Protein AF-A0A2N6DJ39-F1 (afdb_monomer)

Sequence (191 aa):
MGSIASRLMQMNKYELSQVIEVDESQMIFEMTEKYDSYIPELSDIKEKVTADFIQVKSLEQAQAKAKEAAELPTMDDAAEMLNKTYTTTPKFKRTDPIKGLGMNQKLMEDIFKSEPETFIQDSYTVGGKVFLVQVKDLVAPDTAEITDQQKEQIKSNLYGVKSAQAMQSYVNELKQKARIEINQRYAQFYE

Secondary structure (DSSP, 8-state):
-HHHHHHHHHSPTTPBPPPEEETTEEE--B-----------HHHHHHHHHHHHHHHHHHHHHHHHHHHHHTSSSHHHHHHHHT----PPPP--TTSPBTTTB--HHHHHHHTTSPTTPEEEEEEEETTEEEEEE--------GGG--HHHHHHHHHHHHHHHHHHHHHHHHHHHHHHS-----GGGGGG--

Radius of gyration: 27.66 Å; Cα contacts (8 Å, |Δi|>4): 140; chains: 1; bounding box: 63×45×63 Å

pLDDT: mean 88.85, std 7.17, range [49.0, 96.0]

Mean predicted aligned error: 12.09 Å

Solvent-accessible surface area (backbone atoms only — not comparable to full-atom values): 11986 Å² total; per-residue (Å²): 116,75,73,57,57,58,56,59,72,70,56,51,69,70,36,69,52,69,84,39,79,54,92,95,40,81,44,71,52,69,32,83,74,75,80,78,94,72,84,78,56,62,84,82,44,41,68,59,54,49,52,53,47,51,53,54,53,52,42,54,53,45,47,53,52,41,47,61,34,22,74,44,88,41,64,66,59,26,27,59,76,66,73,49,85,86,82,84,71,79,92,78,54,99,87,53,66,43,82,97,60,47,80,50,71,66,60,53,53,51,56,74,72,52,57,64,66,37,52,48,72,51,63,45,77,47,96,86,40,69,44,74,56,62,35,72,73,75,85,76,80,65,73,86,74,61,45,71,69,56,50,52,52,51,50,55,52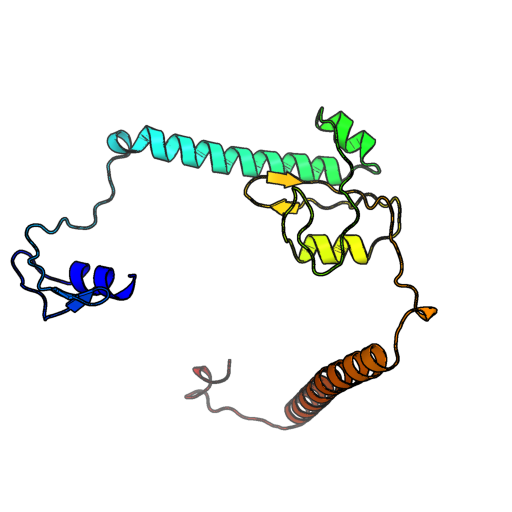,50,48,55,53,50,51,53,52,51,53,52,50,52,53,51,51,51,56,72,73,45,94,80,84,74,60,78,94,54,46,90,78,73,118

Nearest PDB structures (foldseek):
  6vj4-assembly1_A-2  TM=2.252E-01  e=3.692E+00  Bacillus anthracis

Foldseek 3Di:
DVVVVVQLLVDDAQDKDDFDDDPNDTDIDGRPDHDDDDDDDCVVCVVVVVVVVCLVVVLVVQQVLLLVLLPDQAPVSSCVSVVHDDDDWDDDDLPDQTVPQGDDNVVSVQLVVDDAQGFHSHWDDDPSHIDTDGHHDDDDDDPVPQDPVNVVVVVVVVVVVVVVVVVVVVVVVVVVPDPDDDDPVCVVVPD

Structure (mmCIF, N/CA/C/O backbone):
data_AF-A0A2N6DJ39-F1
#
_entry.id   AF-A0A2N6DJ39-F1
#
loop_
_atom_site.group_PDB
_atom_site.id
_atom_site.type_symbol
_atom_site.label_atom_id
_atom_site.label_alt_id
_atom_site.label_comp_id
_atom_site.label_asym_id
_atom_site.label_entity_id
_atom_site.label_seq_id
_atom_site.pdbx_PDB_ins_code
_atom_site.Cartn_x
_atom_site.Cartn_y
_atom_site.Cartn_z
_atom_site.occupancy
_atom_site.B_iso_or_equiv
_atom_site.auth_seq_id
_atom_site.auth_comp_id
_atom_site.auth_asym_id
_atom_site.auth_atom_id
_atom_site.pdbx_PDB_model_num
ATOM 1 N N . MET A 1 1 ? -23.691 -19.066 2.708 1.00 49.00 1 MET A N 1
ATOM 2 C CA . MET A 1 1 ? -24.151 -18.544 4.018 1.00 49.00 1 MET A CA 1
ATOM 3 C C . MET A 1 1 ? -24.788 -17.150 3.963 1.00 49.00 1 MET A C 1
ATOM 5 O O . MET A 1 1 ? -25.805 -16.971 4.619 1.00 49.00 1 MET A O 1
ATOM 9 N N . GLY A 1 2 ? -24.283 -16.178 3.185 1.00 60.94 2 GLY A N 1
ATOM 10 C CA . GLY A 1 2 ? -24.844 -14.809 3.171 1.00 60.94 2 GLY A CA 1
ATOM 11 C C . GLY A 1 2 ? -26.325 -14.680 2.761 1.00 60.94 2 GLY A C 1
ATOM 12 O O . GLY A 1 2 ? -27.027 -13.834 3.298 1.00 60.94 2 GLY A O 1
ATOM 13 N N . SER A 1 3 ? -26.835 -15.546 1.877 1.00 72.44 3 SER A N 1
ATOM 14 C CA . SER A 1 3 ? -28.225 -15.478 1.384 1.00 72.44 3 SER A CA 1
ATOM 15 C C . SER A 1 3 ? -29.286 -15.918 2.402 1.00 72.44 3 SER A C 1
ATOM 17 O O . SER A 1 3 ? -30.423 -15.453 2.338 1.00 72.44 3 SER A O 1
ATOM 19 N N . ILE A 1 4 ? -28.929 -16.801 3.338 1.00 82.19 4 ILE A N 1
ATOM 20 C CA . ILE A 1 4 ? -29.855 -17.340 4.345 1.00 82.19 4 ILE A CA 1
ATOM 21 C C . ILE A 1 4 ? -30.062 -16.310 5.456 1.00 82.19 4 ILE A C 1
ATOM 23 O O . ILE A 1 4 ? -31.199 -15.988 5.787 1.00 82.19 4 ILE A O 1
ATOM 27 N N . ALA A 1 5 ? -28.972 -15.724 5.965 1.00 82.88 5 ALA A N 1
ATOM 28 C CA . ALA A 1 5 ? -29.024 -14.713 7.020 1.00 82.88 5 ALA A CA 1
ATOM 29 C C . ALA A 1 5 ? -29.903 -13.512 6.633 1.00 82.88 5 ALA A C 1
ATOM 31 O O . ALA A 1 5 ? -30.742 -13.083 7.420 1.00 82.88 5 ALA A O 1
ATOM 32 N N . SER A 1 6 ? -29.778 -13.015 5.397 1.00 83.44 6 SER A N 1
ATOM 33 C CA . SER A 1 6 ? -30.602 -11.903 4.910 1.00 83.44 6 SER A CA 1
ATOM 34 C C . SER A 1 6 ? -32.092 -12.248 4.831 1.00 83.44 6 SER A C 1
ATOM 36 O O . SER A 1 6 ? -32.918 -11.397 5.146 1.00 83.44 6 SER A O 1
ATOM 38 N N . ARG A 1 7 ? -32.447 -13.482 4.441 1.00 83.38 7 ARG A N 1
ATOM 39 C CA . ARG A 1 7 ? -33.846 -13.945 4.415 1.00 83.38 7 ARG A CA 1
ATOM 40 C C . ARG A 1 7 ? -34.422 -14.054 5.822 1.00 83.38 7 ARG A C 1
ATOM 42 O O . ARG A 1 7 ? -35.526 -13.577 6.054 1.00 83.38 7 ARG A O 1
ATOM 49 N N . LEU A 1 8 ? -33.659 -14.618 6.760 1.00 86.94 8 LEU A N 1
ATOM 50 C CA . LEU A 1 8 ? -34.092 -14.736 8.151 1.00 86.94 8 LEU A CA 1
ATOM 51 C C . LEU A 1 8 ? -34.291 -13.354 8.792 1.00 86.94 8 LEU A C 1
ATOM 53 O O . LEU A 1 8 ? -35.322 -13.120 9.402 1.00 86.94 8 LEU A O 1
ATOM 57 N N . MET A 1 9 ? -33.386 -12.390 8.583 1.00 84.69 9 MET A N 1
ATOM 58 C CA . MET A 1 9 ? -33.521 -11.035 9.154 1.00 84.69 9 MET A CA 1
A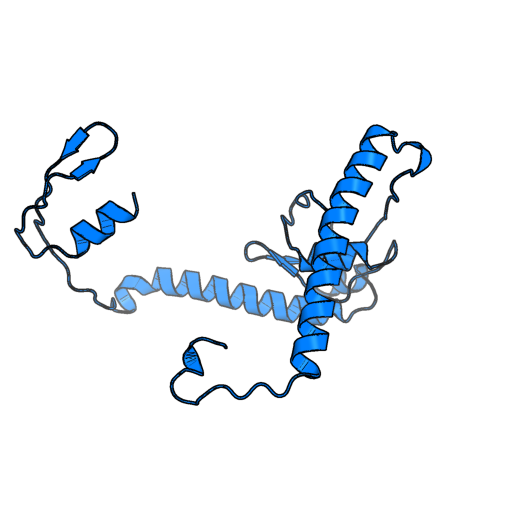TOM 59 C C . MET A 1 9 ? -34.753 -10.248 8.657 1.00 84.69 9 MET A C 1
ATOM 61 O O . MET A 1 9 ? -35.198 -9.305 9.320 1.00 84.69 9 MET A O 1
ATOM 65 N N . GLN A 1 10 ? -35.325 -10.621 7.510 1.00 87.00 10 GLN A N 1
ATOM 66 C CA . GLN A 1 10 ? -36.540 -9.996 6.974 1.00 87.00 10 GLN A CA 1
ATOM 67 C C . GLN A 1 10 ? -37.823 -10.511 7.636 1.00 87.00 10 GLN A C 1
ATOM 69 O O . GLN A 1 10 ? -38.825 -9.801 7.615 1.00 87.00 10 GLN A O 1
ATOM 74 N N . MET A 1 11 ? -37.785 -11.686 8.268 1.00 89.06 11 MET A N 1
ATOM 75 C CA . MET A 1 11 ? -38.946 -12.301 8.913 1.00 89.06 11 MET A CA 1
ATOM 76 C C . MET A 1 11 ? -39.447 -11.468 10.097 1.00 89.06 11 MET A C 1
ATOM 78 O O . MET A 1 11 ? -38.674 -10.786 10.779 1.00 89.06 11 MET A O 1
ATOM 82 N N . ASN A 1 12 ? -40.748 -11.519 10.348 1.00 87.81 12 ASN A N 1
ATOM 83 C CA . ASN A 1 12 ? -41.381 -10.943 11.529 1.00 87.81 12 ASN A CA 1
ATOM 84 C C . ASN A 1 12 ? -41.267 -11.890 12.727 1.00 87.81 12 ASN A C 1
ATOM 86 O O . ASN A 1 12 ? -40.971 -13.073 12.575 1.00 87.81 12 ASN A O 1
ATOM 90 N N . LYS A 1 13 ? -41.517 -11.378 13.936 1.00 89.00 13 LYS A N 1
ATOM 91 C CA . LYS A 1 13 ? -41.545 -12.214 15.143 1.00 89.00 13 LYS A CA 1
ATOM 92 C C . LYS A 1 13 ? -42.611 -13.312 15.002 1.00 89.00 13 LYS A C 1
ATOM 94 O O . LYS A 1 13 ? -43.739 -13.020 14.616 1.00 89.00 13 LYS A O 1
ATOM 99 N N . TYR A 1 14 ? -42.236 -14.543 15.334 1.00 89.44 14 TYR A N 1
ATOM 100 C CA . TYR A 1 14 ? -43.004 -15.789 15.208 1.00 89.44 14 TYR A CA 1
ATOM 101 C C . TYR A 1 14 ? -43.364 -16.204 13.775 1.00 89.44 14 TYR A C 1
ATOM 103 O O . TYR A 1 14 ? -44.189 -17.093 13.570 1.00 89.44 14 TYR A O 1
ATOM 111 N N . GLU A 1 15 ? -42.752 -15.586 12.765 1.00 91.50 15 GLU A N 1
ATOM 112 C CA . GLU A 1 15 ? -42.880 -16.048 11.387 1.00 91.50 15 GLU A CA 1
ATOM 113 C C . GLU A 1 15 ? -42.050 -17.325 11.184 1.00 91.50 15 GLU A C 1
ATOM 115 O O . GLU A 1 15 ? -40.942 -17.452 11.715 1.00 91.50 15 GLU A O 1
ATOM 120 N N . LEU A 1 16 ? -42.589 -18.269 10.407 1.00 90.56 16 LEU A N 1
ATOM 121 C CA . LEU A 1 16 ? -41.884 -19.471 9.962 1.00 90.56 16 LEU A CA 1
ATOM 122 C C . LEU A 1 16 ? -41.288 -19.234 8.577 1.00 90.56 16 LEU A C 1
ATOM 124 O O . LEU A 1 16 ? -41.954 -18.712 7.682 1.00 90.56 16 LEU A O 1
ATOM 128 N N . SER A 1 17 ? -40.039 -19.643 8.384 1.00 89.94 17 SER A N 1
ATOM 129 C CA . SER A 1 17 ? -39.398 -19.568 7.080 1.00 89.94 17 SER A CA 1
ATOM 130 C C . SER A 1 17 ? -40.016 -20.592 6.130 1.00 89.94 17 SER A C 1
ATOM 132 O O . SER A 1 17 ? -40.520 -21.640 6.537 1.00 89.94 17 SER A O 1
ATOM 134 N N . GLN A 1 18 ? -39.896 -20.348 4.827 1.00 88.12 18 GLN A N 1
ATOM 135 C CA . GLN A 1 18 ? -40.014 -21.437 3.855 1.00 88.12 18 GLN A CA 1
ATOM 136 C C . GLN A 1 18 ? -38.885 -22.455 4.084 1.00 88.12 18 GLN A C 1
ATOM 138 O O . GLN A 1 18 ? -37.911 -22.146 4.774 1.00 88.12 18 GLN A O 1
ATOM 143 N N . VAL A 1 19 ? -38.997 -23.655 3.511 1.00 89.31 19 VAL A N 1
ATOM 144 C CA . VAL A 1 19 ? -37.925 -24.659 3.586 1.00 89.31 19 VAL A CA 1
ATOM 145 C C . VAL A 1 19 ? -36.648 -24.075 2.979 1.00 89.31 19 VAL A C 1
ATOM 147 O O . VAL A 1 19 ? -36.639 -23.644 1.824 1.00 89.31 19 VAL A O 1
ATOM 150 N N . ILE A 1 20 ? -35.581 -24.030 3.774 1.00 87.69 20 ILE A N 1
ATOM 151 C CA . ILE A 1 20 ? -34.264 -23.541 3.370 1.00 87.69 20 ILE A CA 1
ATOM 152 C C . ILE A 1 20 ? -33.312 -24.733 3.328 1.00 87.69 20 ILE A C 1
ATOM 154 O O . ILE A 1 20 ? -33.182 -25.461 4.311 1.00 87.69 20 ILE A O 1
ATOM 158 N N . GLU A 1 21 ? -32.626 -24.913 2.203 1.00 85.31 21 GLU A N 1
ATOM 159 C CA . GLU A 1 21 ? -31.509 -25.852 2.111 1.00 85.31 21 GLU A CA 1
ATOM 160 C C . GLU A 1 21 ? -30.264 -25.239 2.755 1.00 85.31 21 GLU A C 1
ATOM 162 O O . GLU A 1 21 ? -29.784 -24.172 2.355 1.00 85.31 21 GLU A O 1
ATOM 167 N N . VAL A 1 22 ? -29.770 -25.914 3.788 1.00 84.56 22 VAL A N 1
ATOM 168 C CA . VAL A 1 22 ? -28.515 -25.613 4.470 1.00 84.56 22 VAL A CA 1
ATOM 169 C C . VAL A 1 22 ? -27.617 -26.827 4.283 1.00 84.56 22 VAL A C 1
ATOM 171 O O . VAL A 1 22 ? -27.897 -27.902 4.811 1.00 84.56 22 VAL A O 1
ATOM 174 N N . ASP A 1 23 ? -26.562 -26.651 3.492 1.00 84.31 23 ASP A N 1
ATOM 175 C CA . ASP A 1 23 ? -25.681 -27.728 3.035 1.00 84.31 23 ASP A CA 1
ATOM 176 C C . ASP A 1 23 ? -26.478 -28.851 2.333 1.00 84.31 23 ASP A C 1
ATOM 178 O O . ASP A 1 23 ? -27.042 -28.604 1.270 1.00 84.31 23 ASP A O 1
ATOM 182 N N . GLU A 1 24 ? -26.567 -30.055 2.908 1.00 84.62 24 GLU A N 1
ATOM 183 C CA . GLU A 1 24 ? -27.340 -31.192 2.362 1.00 84.62 24 GLU A CA 1
ATOM 184 C C . GLU A 1 24 ? -28.678 -31.428 3.095 1.00 84.62 24 GLU A C 1
ATOM 186 O O . GLU A 1 24 ? -29.327 -32.456 2.911 1.00 84.62 24 GLU A O 1
ATOM 191 N N . SER A 1 25 ? -29.094 -30.509 3.973 1.00 83.62 25 SER A N 1
ATOM 192 C CA . SER A 1 25 ? -30.274 -30.671 4.832 1.00 83.62 25 SER A CA 1
ATOM 193 C C . SER A 1 25 ? -31.331 -29.598 4.588 1.00 83.62 25 SER A C 1
ATOM 195 O O . SER A 1 25 ? -31.030 -28.421 4.402 1.00 83.62 25 SER A O 1
ATOM 197 N N . GLN A 1 26 ? -32.598 -30.003 4.641 1.00 90.25 26 GLN A N 1
ATOM 198 C CA . GLN A 1 26 ? -33.746 -29.105 4.549 1.00 90.25 26 GLN A CA 1
ATOM 199 C C . GLN A 1 26 ? -34.194 -28.695 5.953 1.00 90.25 26 GLN A C 1
ATOM 201 O O . GLN A 1 26 ? -34.551 -29.543 6.771 1.00 90.25 26 GLN A O 1
ATOM 206 N N . MET A 1 27 ? -34.167 -27.394 6.236 1.00 90.12 27 MET A N 1
ATOM 207 C CA . MET A 1 27 ? -34.498 -26.827 7.544 1.00 90.12 27 MET A CA 1
ATOM 208 C C . MET A 1 27 ? -35.622 -25.793 7.438 1.00 90.12 27 MET A C 1
ATOM 210 O O . MET A 1 27 ? -35.765 -25.102 6.429 1.00 90.12 27 MET A O 1
ATOM 214 N N . ILE A 1 28 ? -36.408 -25.671 8.507 1.00 89.62 28 ILE A N 1
ATOM 215 C CA . ILE A 1 28 ? -37.392 -24.601 8.707 1.00 89.62 28 ILE A CA 1
ATOM 216 C C . ILE A 1 28 ? -36.970 -23.838 9.958 1.00 89.62 28 ILE A C 1
ATOM 218 O O . ILE A 1 28 ? -36.647 -24.449 10.977 1.00 89.62 28 ILE A O 1
ATOM 222 N N . PHE A 1 29 ? -36.971 -22.512 9.874 1.00 90.38 29 PHE A N 1
ATOM 223 C CA . PHE A 1 29 ? -36.605 -21.625 10.971 1.00 90.38 29 PHE A CA 1
ATOM 224 C C . PHE A 1 29 ? -37.838 -20.884 11.483 1.00 90.38 29 PHE A C 1
ATOM 226 O O . PHE A 1 29 ? -38.681 -20.462 10.696 1.00 90.38 29 PHE A O 1
ATOM 233 N N . GLU A 1 30 ? -37.917 -20.684 12.794 1.00 91.38 30 GLU A N 1
ATOM 234 C CA . GLU A 1 30 ? -38.897 -19.806 13.434 1.00 91.38 30 GLU A CA 1
ATOM 235 C C . GLU A 1 30 ? -38.177 -18.585 14.013 1.00 91.38 30 GLU A C 1
ATOM 237 O O . GLU A 1 30 ? -37.164 -18.724 14.703 1.00 91.38 30 GLU A O 1
ATOM 242 N N . MET A 1 31 ? -38.693 -17.385 13.748 1.00 90.62 31 MET A N 1
ATOM 243 C CA . MET A 1 31 ? -38.155 -16.150 14.322 1.00 90.62 31 MET A CA 1
ATOM 244 C C . MET A 1 31 ? -38.682 -15.948 15.748 1.00 90.62 31 MET A C 1
ATOM 246 O O . MET A 1 31 ? -39.688 -15.278 15.960 1.00 90.62 31 MET A O 1
ATOM 250 N N . THR A 1 32 ? -38.011 -16.512 16.747 1.00 90.25 32 THR A N 1
ATOM 251 C CA . THR A 1 32 ? -38.457 -16.423 18.150 1.00 90.25 32 THR A CA 1
ATOM 252 C C . THR A 1 32 ? -38.463 -14.986 18.681 1.00 90.25 32 THR A C 1
ATOM 254 O O . THR A 1 32 ? -39.415 -14.559 19.341 1.00 90.25 32 THR A O 1
ATOM 257 N N . GLU A 1 33 ? -37.429 -14.211 18.354 1.00 86.88 33 GLU A N 1
ATOM 258 C CA . GLU A 1 33 ? -37.281 -12.812 18.743 1.00 86.88 33 GLU A CA 1
ATOM 259 C C . GLU A 1 33 ? -36.630 -11.982 17.642 1.00 86.88 33 GLU A C 1
ATOM 261 O O . GLU A 1 33 ? -35.703 -12.424 16.968 1.00 86.88 33 GLU A O 1
ATOM 266 N N . LYS A 1 34 ? -37.100 -10.740 17.502 1.00 85.44 34 LYS A N 1
ATOM 267 C CA . LYS A 1 34 ? -36.527 -9.740 16.608 1.00 85.44 34 LYS A CA 1
ATOM 268 C C . LYS A 1 34 ? -36.253 -8.480 17.413 1.00 85.44 34 LYS A C 1
ATOM 270 O O . LYS A 1 34 ? -37.171 -7.917 18.004 1.00 85.44 34 LYS A O 1
ATOM 275 N N . TYR A 1 35 ? -34.992 -8.073 17.430 1.00 82.75 35 TYR A N 1
ATOM 276 C CA . TYR A 1 35 ? -34.557 -6.817 18.022 1.00 82.75 35 TYR A CA 1
ATOM 277 C C . TYR A 1 35 ? -34.496 -5.770 16.916 1.00 82.75 35 TYR A C 1
ATOM 279 O O . TYR A 1 35 ? -33.909 -6.023 15.860 1.00 82.75 35 TYR A O 1
ATOM 287 N N . ASP A 1 36 ? -35.107 -4.609 17.143 1.00 82.06 36 ASP A N 1
ATOM 288 C CA . ASP A 1 36 ? -34.947 -3.482 16.232 1.00 82.06 36 ASP A CA 1
ATOM 289 C C . ASP A 1 36 ? -33.483 -3.041 16.211 1.00 82.06 36 ASP A C 1
ATOM 291 O O . ASP A 1 36 ? -32.778 -3.098 17.223 1.00 82.06 36 ASP A O 1
ATOM 295 N N . SER A 1 37 ? -33.011 -2.598 15.044 1.00 81.88 37 SER A N 1
ATOM 296 C CA . SER A 1 37 ? -31.676 -2.018 14.943 1.00 81.88 37 SER A CA 1
ATOM 297 C C . SER A 1 37 ? -31.633 -0.764 15.808 1.00 81.88 37 SER A C 1
ATOM 299 O O . SER A 1 37 ? -32.276 0.234 15.490 1.00 81.88 37 SER A O 1
ATOM 301 N N . TYR A 1 38 ? -30.856 -0.806 16.883 1.00 85.50 38 TYR A N 1
ATOM 302 C CA . TYR A 1 38 ? -30.649 0.330 17.768 1.00 85.50 38 TYR A CA 1
ATOM 303 C C . TYR A 1 38 ? -29.172 0.708 17.789 1.00 85.50 38 TYR A C 1
ATOM 305 O O . TYR A 1 38 ? -28.291 -0.114 17.533 1.00 85.50 38 TYR A O 1
ATOM 313 N N . ILE A 1 39 ? -28.907 1.979 18.067 1.00 84.69 39 ILE A N 1
ATOM 314 C CA . ILE A 1 39 ? -27.554 2.457 18.332 1.00 84.69 39 ILE A CA 1
ATOM 315 C C . ILE A 1 39 ? -27.330 2.261 19.835 1.00 84.69 39 ILE A C 1
ATOM 317 O O . ILE A 1 39 ? -28.059 2.879 20.613 1.00 84.69 39 ILE A O 1
ATOM 321 N N . PRO A 1 40 ? -26.385 1.403 20.260 1.00 86.31 40 PRO A N 1
ATOM 322 C CA . PRO A 1 40 ? -26.095 1.219 21.676 1.00 86.31 40 PRO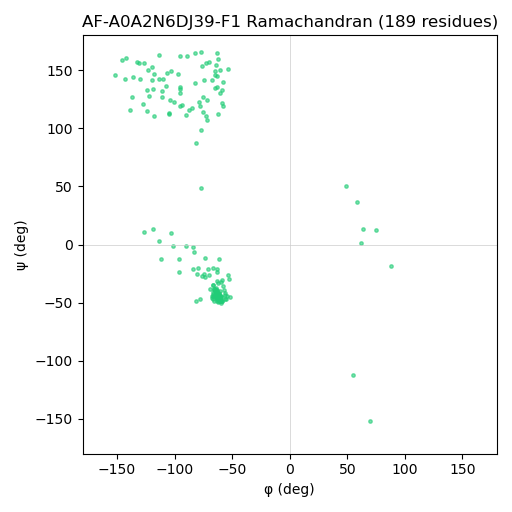 A CA 1
ATOM 323 C C . PRO A 1 40 ? -25.622 2.522 22.313 1.00 86.31 40 PRO A C 1
ATOM 325 O O . PRO A 1 40 ? -24.981 3.347 21.652 1.00 86.31 40 PRO A O 1
ATOM 328 N N . GLU A 1 41 ? -25.890 2.700 23.604 1.00 90.81 41 GLU A N 1
ATOM 329 C CA . GLU A 1 41 ? -25.328 3.830 24.331 1.00 90.81 41 GLU A CA 1
ATOM 330 C C . GLU A 1 41 ? -23.803 3.704 24.404 1.00 90.81 41 GLU A C 1
ATOM 332 O O . GLU A 1 41 ? -23.245 2.608 24.506 1.00 90.81 41 GLU A O 1
ATOM 337 N N . LEU A 1 42 ? -23.098 4.840 24.366 1.00 88.88 42 LEU A N 1
ATOM 338 C CA . LEU A 1 42 ? -21.635 4.833 24.387 1.00 88.88 42 LEU A CA 1
ATOM 339 C C . LEU A 1 42 ? -21.086 4.155 25.648 1.00 88.88 42 LEU A C 1
ATOM 341 O O . LEU A 1 42 ? -20.014 3.571 25.573 1.00 88.88 42 LEU A O 1
ATOM 345 N N . SER A 1 43 ? -21.791 4.209 26.783 1.00 91.19 43 SER A N 1
ATOM 346 C CA . SER A 1 43 ? -21.417 3.498 28.014 1.00 91.19 43 SER A CA 1
ATOM 347 C C . SER A 1 43 ? -21.280 1.993 27.805 1.00 91.19 43 SER A C 1
ATOM 349 O O . SER A 1 43 ? -20.334 1.401 28.322 1.00 91.19 43 SER A O 1
ATOM 351 N N . ASP A 1 44 ? -22.168 1.404 27.006 1.00 89.56 44 ASP A N 1
ATOM 352 C CA . ASP A 1 44 ? -22.296 -0.045 26.842 1.00 89.56 44 ASP A CA 1
ATOM 353 C C . ASP A 1 44 ? -21.252 -0.602 25.869 1.00 89.56 44 ASP A C 1
ATOM 355 O O . ASP A 1 44 ? -20.864 -1.766 25.950 1.00 89.56 44 ASP A O 1
ATOM 359 N N . ILE A 1 45 ? -20.765 0.241 24.953 1.00 92.31 45 ILE A N 1
ATOM 360 C CA . ILE A 1 45 ? -19.770 -0.122 23.930 1.00 92.31 45 ILE A CA 1
ATOM 361 C C . ILE A 1 45 ? -18.468 0.677 24.040 1.00 92.31 45 ILE A C 1
ATOM 363 O O . ILE A 1 45 ? -17.647 0.656 23.118 1.00 92.31 45 ILE A O 1
ATOM 367 N N . LYS A 1 46 ? -18.255 1.380 25.159 1.00 93.38 46 LYS A N 1
ATOM 368 C CA . LYS A 1 46 ? -17.150 2.333 25.334 1.00 93.38 46 LYS A CA 1
ATOM 369 C C . LYS A 1 46 ? -15.795 1.705 25.050 1.00 93.38 46 LYS A C 1
ATOM 371 O O . LYS A 1 46 ? -14.966 2.316 24.381 1.00 93.38 46 LYS A O 1
ATOM 376 N N . GLU A 1 47 ? -15.570 0.495 25.552 1.00 93.56 47 GLU A N 1
ATOM 377 C CA . GLU A 1 47 ? -14.299 -0.218 25.400 1.00 93.56 47 GLU A CA 1
ATOM 378 C C . GLU A 1 47 ? -14.002 -0.534 23.934 1.00 93.56 47 GLU A C 1
ATOM 380 O O . GLU A 1 47 ? -12.903 -0.252 23.457 1.00 93.56 47 GLU A O 1
ATOM 385 N N . LYS A 1 48 ? -15.005 -1.023 23.195 1.00 92.25 48 LYS A N 1
ATOM 386 C CA . LYS A 1 48 ? -14.886 -1.317 21.764 1.00 92.25 48 LYS A CA 1
ATOM 387 C C . LYS A 1 48 ? -14.610 -0.049 20.960 1.00 92.25 48 LYS A C 1
ATOM 389 O O . LYS A 1 48 ? -13.652 -0.006 20.198 1.00 92.25 48 LYS A O 1
ATOM 394 N N . VAL A 1 49 ? -15.393 1.007 21.194 1.00 93.81 49 VAL A N 1
ATOM 395 C CA . VAL A 1 49 ? -15.208 2.301 20.517 1.00 93.81 49 VAL A CA 1
ATOM 396 C C . VAL A 1 49 ? -13.834 2.891 20.828 1.00 93.81 49 VAL A C 1
ATOM 398 O O . VAL A 1 49 ? -13.182 3.435 19.943 1.00 93.81 49 VAL A O 1
ATOM 401 N N . THR A 1 50 ? -13.365 2.769 22.070 1.00 94.44 50 THR A N 1
ATOM 402 C CA . THR A 1 50 ? -12.041 3.258 22.469 1.00 94.44 50 THR A CA 1
ATOM 403 C C . THR A 1 50 ? -10.931 2.470 21.779 1.00 94.44 50 THR A C 1
ATOM 405 O O . THR A 1 50 ?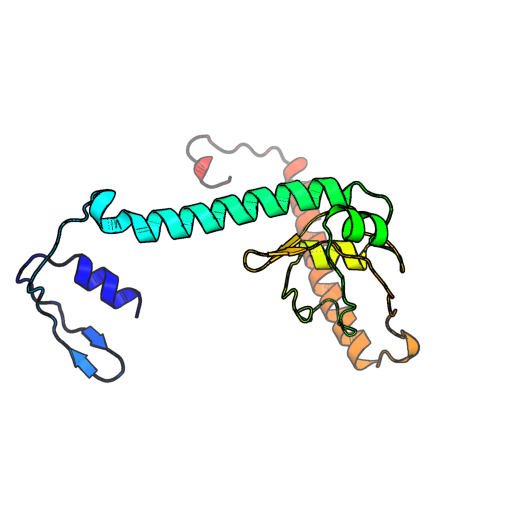 -9.981 3.077 21.291 1.00 94.44 50 THR A O 1
ATOM 408 N N . ALA A 1 51 ? -11.047 1.142 21.694 1.00 94.25 51 ALA A N 1
ATOM 409 C CA . ALA A 1 51 ? -10.087 0.305 20.981 1.00 94.25 51 ALA A CA 1
ATOM 410 C C . ALA A 1 51 ? -10.022 0.664 19.486 1.00 94.25 51 ALA A C 1
ATOM 412 O O . ALA A 1 51 ? -8.932 0.906 18.961 1.00 94.25 51 ALA A O 1
ATOM 413 N N . ASP A 1 52 ? -11.180 0.795 18.834 1.00 93.06 52 ASP A N 1
ATOM 414 C CA . ASP A 1 52 ? -11.280 1.191 17.426 1.00 93.06 52 ASP A CA 1
ATOM 415 C C . ASP A 1 52 ? -10.703 2.601 17.209 1.00 93.06 52 ASP A C 1
ATOM 417 O O . ASP A 1 52 ? -9.923 2.837 16.284 1.00 93.06 52 ASP A O 1
ATOM 421 N N . PHE A 1 53 ? -11.018 3.541 18.106 1.00 94.69 53 PHE A N 1
ATOM 422 C CA . PHE A 1 53 ? -10.496 4.906 18.057 1.00 94.69 53 PHE A CA 1
ATOM 423 C C . PHE A 1 53 ? -8.973 4.941 18.201 1.00 94.69 53 PHE A C 1
ATOM 425 O O . PHE A 1 53 ? -8.301 5.625 17.428 1.00 94.69 53 PHE A O 1
ATOM 432 N N . ILE A 1 54 ? -8.413 4.188 19.154 1.00 94.81 54 ILE A N 1
ATOM 433 C CA . ILE A 1 54 ? -6.962 4.068 19.331 1.00 94.81 54 ILE A CA 1
ATOM 434 C C . ILE A 1 54 ? -6.328 3.503 18.062 1.00 94.81 54 ILE A C 1
ATOM 436 O O . ILE A 1 54 ? -5.315 4.038 17.618 1.00 94.81 54 ILE A O 1
ATOM 440 N N . GLN A 1 55 ? -6.911 2.472 17.448 1.00 92.44 55 GLN A N 1
ATOM 441 C CA . GLN A 1 55 ? -6.386 1.893 16.213 1.00 92.44 55 GLN A CA 1
ATOM 442 C C . GLN A 1 55 ? -6.366 2.914 15.067 1.00 92.44 55 GLN A C 1
ATOM 444 O O . GLN A 1 55 ? -5.331 3.083 14.418 1.00 92.44 55 GLN A O 1
ATOM 449 N N . VAL A 1 56 ? -7.472 3.631 14.850 1.00 93.31 56 VAL A N 1
ATOM 450 C CA . VAL A 1 56 ? -7.579 4.656 13.800 1.00 93.31 56 VAL A CA 1
ATOM 451 C C . VAL A 1 56 ? -6.588 5.792 14.045 1.00 93.31 56 VAL A C 1
ATOM 453 O O . VAL A 1 56 ? -5.809 6.130 13.155 1.00 93.31 56 VAL A O 1
ATOM 456 N N . LYS A 1 57 ? -6.544 6.343 15.264 1.00 95.38 57 LYS A N 1
ATOM 457 C CA . LYS A 1 57 ? -5.626 7.440 15.600 1.00 95.38 57 LYS A CA 1
ATOM 458 C C . LYS A 1 57 ? -4.163 7.030 15.566 1.00 95.38 57 LYS A C 1
ATOM 460 O O . LYS A 1 57 ? -3.330 7.820 15.132 1.00 95.38 57 LYS A O 1
ATOM 465 N N . SER A 1 58 ? -3.847 5.799 15.955 1.00 93.69 58 SER A N 1
ATOM 466 C CA . SER A 1 58 ? -2.483 5.274 15.854 1.00 93.69 58 SER A CA 1
ATOM 467 C C . SER A 1 58 ? -2.039 5.168 14.397 1.00 93.69 58 SER A C 1
ATOM 469 O O . SER A 1 58 ? -0.900 5.509 14.083 1.00 93.69 58 SER A O 1
ATOM 471 N N . LEU A 1 59 ? -2.933 4.743 13.497 1.00 94.75 59 LEU A N 1
ATOM 472 C CA . LEU A 1 59 ? -2.637 4.670 12.068 1.00 94.75 59 LEU A CA 1
ATOM 473 C C . LEU A 1 59 ? -2.457 6.062 11.451 1.00 94.75 59 LEU A C 1
ATOM 475 O O . LEU A 1 59 ? -1.475 6.275 10.746 1.00 94.75 59 LEU A O 1
ATOM 479 N N . GLU A 1 60 ? -3.346 7.012 11.751 1.00 95.06 60 GLU A N 1
ATOM 480 C CA . GLU A 1 60 ? -3.220 8.405 11.291 1.00 95.06 60 GLU A CA 1
ATOM 481 C C . GLU A 1 60 ? -1.880 9.021 11.729 1.00 95.06 60 GLU A C 1
ATOM 483 O O . GLU A 1 60 ? -1.161 9.609 10.921 1.00 95.06 60 GLU A O 1
ATOM 488 N N . GLN A 1 61 ? -1.503 8.844 13.001 1.00 95.44 61 GLN A N 1
ATOM 489 C CA . GLN A 1 61 ? -0.225 9.335 13.521 1.00 95.44 61 GLN A CA 1
ATOM 490 C C . GLN A 1 61 ? 0.975 8.645 12.864 1.00 95.44 61 GLN A C 1
ATOM 492 O O . GLN A 1 61 ? 1.976 9.300 12.574 1.00 95.44 61 GLN A O 1
ATOM 497 N N . ALA A 1 62 ? 0.889 7.335 12.621 1.00 95.06 62 ALA A N 1
ATOM 498 C CA . ALA A 1 62 ? 1.936 6.599 11.924 1.00 95.06 62 ALA A CA 1
ATOM 499 C C . ALA A 1 62 ? 2.102 7.085 10.476 1.00 95.06 62 ALA A C 1
ATOM 501 O O . ALA A 1 62 ? 3.230 7.230 10.019 1.00 95.06 62 ALA A O 1
ATOM 502 N N . GLN A 1 63 ? 1.003 7.378 9.775 1.00 95.31 63 GLN A N 1
ATOM 503 C CA . GLN A 1 63 ? 1.031 7.917 8.413 1.00 95.31 63 GLN A CA 1
ATOM 504 C C . GLN A 1 63 ? 1.647 9.314 8.368 1.00 95.31 63 GLN A C 1
ATOM 506 O O . GLN A 1 63 ? 2.494 9.569 7.516 1.00 95.31 63 GLN A O 1
ATOM 511 N N . ALA A 1 64 ? 1.275 10.196 9.299 1.00 95.56 64 ALA A N 1
ATOM 512 C CA . ALA A 1 64 ? 1.848 11.537 9.384 1.00 95.56 64 ALA A CA 1
ATOM 513 C C . ALA A 1 64 ? 3.369 11.486 9.600 1.00 95.56 64 ALA A C 1
ATOM 515 O O . ALA A 1 64 ? 4.120 12.056 8.814 1.00 95.56 64 ALA A O 1
ATOM 516 N N . LYS A 1 65 ? 3.829 10.709 10.589 1.00 95.81 65 LYS A N 1
ATOM 517 C CA . LYS A 1 65 ? 5.265 10.541 10.863 1.00 95.81 65 LYS A CA 1
ATOM 518 C C . LYS A 1 65 ? 6.019 9.873 9.718 1.00 95.81 65 LYS A C 1
ATOM 520 O O . LYS A 1 65 ? 7.147 10.247 9.430 1.00 95.81 65 LYS A O 1
ATOM 525 N N . ALA A 1 66 ? 5.417 8.875 9.071 1.00 95.00 66 ALA A N 1
ATOM 526 C CA . ALA A 1 66 ? 6.033 8.230 7.918 1.00 95.00 66 ALA A CA 1
ATOM 527 C C . ALA A 1 66 ? 6.168 9.204 6.746 1.00 95.00 66 ALA A C 1
ATOM 529 O O . ALA A 1 66 ? 7.185 9.181 6.071 1.00 95.00 66 ALA A O 1
ATOM 530 N N . LYS A 1 67 ? 5.179 10.076 6.526 1.00 95.38 67 LYS A N 1
ATOM 531 C CA . LYS A 1 67 ? 5.251 11.109 5.492 1.00 95.38 67 LYS A CA 1
ATOM 532 C C . LYS A 1 67 ? 6.377 12.105 5.770 1.00 95.38 67 LYS A C 1
ATOM 534 O O . LYS A 1 67 ? 7.156 12.373 4.869 1.00 95.38 67 LYS A O 1
ATOM 539 N N . GLU A 1 68 ? 6.494 12.586 7.006 1.00 95.62 68 GLU A N 1
ATOM 540 C CA . GLU A 1 68 ? 7.604 13.459 7.422 1.00 95.62 68 GLU A CA 1
ATOM 541 C C . GLU A 1 68 ? 8.965 12.775 7.220 1.00 95.62 68 GLU A C 1
ATOM 543 O O . GLU A 1 68 ? 9.882 13.358 6.653 1.00 95.62 68 GLU A O 1
ATOM 548 N N . ALA A 1 69 ? 9.086 11.505 7.612 1.00 95.62 69 ALA A N 1
ATOM 549 C CA . ALA A 1 69 ? 10.319 10.744 7.432 1.00 95.62 69 ALA A CA 1
ATOM 550 C C . ALA A 1 69 ? 10.612 10.393 5.959 1.00 95.62 69 ALA A C 1
ATOM 552 O O . ALA A 1 69 ? 11.771 10.237 5.592 1.00 95.62 69 ALA A O 1
ATOM 553 N N . ALA A 1 70 ? 9.594 10.289 5.101 1.00 94.62 70 ALA A N 1
ATOM 554 C CA . ALA A 1 70 ? 9.763 10.047 3.668 1.00 94.62 70 ALA A CA 1
ATOM 555 C C . ALA A 1 70 ? 10.346 11.257 2.920 1.00 94.62 70 ALA A C 1
ATOM 557 O O . ALA A 1 70 ? 10.911 11.084 1.844 1.00 94.62 70 ALA A O 1
ATOM 558 N N . GLU A 1 71 ? 10.231 12.469 3.474 1.00 94.62 71 GLU A N 1
ATOM 559 C CA . GLU A 1 71 ? 10.829 13.685 2.900 1.00 94.62 71 GLU A CA 1
ATOM 560 C C . GLU A 1 71 ? 12.357 13.738 3.086 1.00 94.62 71 GLU A C 1
ATOM 562 O O . GLU A 1 71 ? 13.035 14.559 2.466 1.00 94.62 71 GLU A O 1
ATOM 567 N N . LEU A 1 72 ? 12.915 12.853 3.917 1.00 94.62 72 LEU A N 1
ATOM 568 C CA . LEU A 1 72 ? 14.353 12.744 4.133 1.00 94.62 72 LEU A CA 1
ATOM 569 C C . LEU A 1 72 ? 15.063 12.106 2.924 1.00 94.62 72 LEU A C 1
ATOM 571 O O . LEU A 1 72 ? 14.453 11.382 2.132 1.00 94.62 72 LEU A O 1
ATOM 575 N N . PRO A 1 73 ? 16.369 12.374 2.746 1.00 91.56 73 PRO A N 1
ATOM 576 C CA . PRO A 1 73 ? 17.093 11.896 1.574 1.00 91.56 73 PRO A CA 1
ATOM 577 C C . PRO A 1 73 ? 17.440 10.404 1.648 1.00 91.56 73 PRO A C 1
ATOM 579 O O . PRO A 1 73 ? 17.577 9.770 0.602 1.00 91.56 73 PRO A O 1
ATOM 582 N N . THR A 1 74 ? 17.588 9.834 2.848 1.00 94.00 74 THR A N 1
ATOM 583 C CA . THR A 1 74 ? 18.019 8.441 3.022 1.00 94.00 74 THR A CA 1
ATOM 584 C C . THR A 1 74 ? 17.132 7.661 3.990 1.00 94.00 74 THR A C 1
ATOM 586 O O . THR A 1 74 ? 16.493 8.220 4.883 1.00 94.00 74 THR A O 1
ATOM 589 N N . MET A 1 75 ? 17.128 6.333 3.833 1.00 94.19 75 MET A N 1
ATOM 590 C CA . MET A 1 75 ? 16.458 5.421 4.765 1.00 94.19 75 MET A CA 1
ATOM 591 C C . MET A 1 75 ? 17.064 5.491 6.172 1.00 94.19 75 MET A C 1
ATOM 593 O O . MET A 1 75 ? 16.335 5.323 7.147 1.00 94.19 75 MET A O 1
ATOM 597 N N . ASP A 1 76 ? 18.372 5.732 6.289 1.00 95.06 76 ASP A N 1
ATOM 598 C CA . ASP A 1 76 ? 19.049 5.828 7.584 1.00 95.06 76 ASP A CA 1
ATOM 599 C C . ASP A 1 76 ? 18.571 7.059 8.367 1.00 95.06 76 ASP A C 1
ATOM 601 O O . ASP A 1 76 ? 18.204 6.925 9.535 1.00 95.06 76 ASP A O 1
ATOM 605 N N . ASP A 1 77 ? 18.448 8.216 7.707 1.00 94.69 77 ASP A N 1
ATOM 606 C CA . ASP A 1 77 ? 17.902 9.433 8.328 1.00 94.69 77 ASP A CA 1
ATOM 607 C C . ASP A 1 77 ? 16.451 9.214 8.789 1.00 94.69 77 ASP A C 1
ATOM 609 O O . ASP A 1 77 ? 16.059 9.600 9.894 1.00 94.69 77 ASP A O 1
ATOM 613 N N . ALA A 1 78 ? 15.641 8.553 7.953 1.00 95.19 78 ALA A N 1
ATOM 614 C CA . ALA A 1 78 ? 14.261 8.204 8.281 1.00 95.19 78 ALA A CA 1
ATOM 615 C C . ALA A 1 78 ? 14.174 7.237 9.471 1.00 95.19 78 ALA A C 1
ATOM 617 O O . ALA A 1 78 ? 13.312 7.385 10.343 1.00 95.19 78 ALA A O 1
ATOM 618 N N . ALA A 1 79 ? 15.073 6.256 9.537 1.00 95.19 79 ALA A N 1
ATOM 619 C CA . ALA A 1 79 ? 15.156 5.301 10.632 1.00 95.19 79 ALA A CA 1
ATOM 620 C C . ALA A 1 79 ? 15.568 5.976 11.951 1.00 95.19 79 ALA A C 1
ATOM 622 O O . ALA A 1 79 ? 14.969 5.687 12.993 1.00 95.19 79 ALA A O 1
ATOM 623 N N . GLU A 1 80 ? 16.521 6.911 11.902 1.00 96.00 80 GLU A N 1
ATOM 624 C CA . GLU A 1 80 ? 16.959 7.704 13.053 1.00 96.00 80 GLU A CA 1
ATOM 625 C C . GLU A 1 80 ? 15.840 8.623 13.561 1.00 96.00 80 GLU A C 1
ATOM 627 O O . GLU A 1 80 ? 15.499 8.569 14.746 1.00 96.00 80 GLU A O 1
ATOM 632 N N . MET A 1 81 ? 15.183 9.377 12.669 1.00 94.81 81 MET A N 1
ATOM 633 C CA . MET A 1 81 ? 14.045 10.242 13.016 1.00 94.81 81 MET A CA 1
ATOM 634 C C . MET A 1 81 ? 12.920 9.457 13.705 1.00 94.81 81 MET A C 1
ATOM 636 O O . MET A 1 81 ? 12.321 9.921 14.679 1.00 94.81 81 MET A O 1
ATOM 640 N N . LEU A 1 82 ? 12.618 8.256 13.207 1.00 94.50 82 LEU A N 1
ATOM 641 C CA . LEU A 1 82 ? 11.555 7.412 13.752 1.00 94.50 82 LEU A CA 1
ATOM 642 C C . LEU A 1 82 ? 12.002 6.576 14.962 1.00 94.50 82 LEU A C 1
ATOM 644 O O . LEU A 1 82 ? 11.155 5.927 15.586 1.00 94.50 82 LEU A O 1
ATOM 648 N N . ASN A 1 83 ? 13.296 6.584 15.303 1.00 94.69 83 ASN A N 1
ATOM 649 C CA . ASN A 1 83 ? 13.921 5.704 16.289 1.00 94.69 83 ASN A CA 1
ATOM 650 C C . ASN A 1 83 ? 13.533 4.227 16.056 1.00 94.69 83 ASN A C 1
ATOM 652 O O . ASN A 1 83 ? 13.015 3.529 16.940 1.00 94.69 83 ASN A O 1
ATOM 656 N N . LYS A 1 84 ? 13.697 3.773 14.809 1.00 93.69 84 LYS A N 1
ATOM 657 C CA . LYS A 1 84 ? 13.374 2.417 14.347 1.00 93.69 84 LYS A CA 1
ATOM 658 C C . LYS A 1 84 ? 14.566 1.781 13.653 1.00 93.69 84 LYS A C 1
ATOM 660 O O . LYS A 1 84 ? 15.424 2.453 13.107 1.00 93.69 84 LYS A O 1
ATOM 665 N N . THR A 1 85 ? 14.574 0.455 13.636 1.00 93.69 85 THR A N 1
ATOM 666 C CA . THR A 1 85 ? 15.475 -0.334 12.796 1.00 93.69 85 THR A CA 1
ATOM 667 C C . THR A 1 85 ? 14.710 -0.878 11.595 1.00 93.69 85 THR A C 1
ATOM 669 O O . THR A 1 85 ? 13.509 -1.154 11.682 1.00 93.69 85 THR A O 1
ATOM 672 N N . TYR A 1 86 ? 15.402 -1.044 10.470 1.00 92.94 86 TYR A N 1
ATOM 673 C CA . TYR A 1 86 ? 14.840 -1.623 9.253 1.00 92.94 86 TYR A CA 1
ATOM 674 C C . TYR A 1 86 ? 15.497 -2.965 8.923 1.00 92.94 86 TYR A C 1
ATOM 676 O O . TYR A 1 86 ? 16.545 -3.335 9.452 1.00 92.94 86 TYR A O 1
ATOM 684 N N . THR A 1 87 ? 14.840 -3.734 8.057 1.00 93.00 87 THR A N 1
ATOM 685 C CA . THR A 1 87 ? 15.315 -5.050 7.614 1.00 93.00 87 THR A CA 1
ATOM 686 C C . THR A 1 87 ? 15.219 -5.155 6.100 1.00 93.00 87 THR A C 1
ATOM 688 O O . THR A 1 87 ? 14.450 -4.440 5.462 1.00 93.00 87 THR A O 1
ATOM 691 N N . THR A 1 88 ? 16.011 -6.050 5.511 1.00 92.69 88 THR A N 1
ATOM 692 C CA . THR A 1 88 ? 15.968 -6.332 4.073 1.00 92.69 88 THR A CA 1
ATOM 693 C C . THR A 1 88 ? 15.079 -7.544 3.804 1.00 92.69 88 THR A C 1
ATOM 695 O O . THR A 1 88 ? 15.204 -8.579 4.460 1.00 92.69 88 THR A O 1
ATOM 698 N N . THR A 1 89 ? 14.195 -7.433 2.816 1.00 91.94 89 THR A N 1
ATOM 699 C CA . THR A 1 89 ? 13.348 -8.542 2.367 1.00 91.94 89 THR A CA 1
ATOM 700 C C . THR A 1 89 ? 14.142 -9.539 1.505 1.00 91.94 89 THR A C 1
ATOM 702 O O . THR A 1 89 ? 15.134 -9.169 0.874 1.00 91.94 89 THR A O 1
ATOM 705 N N . PRO A 1 90 ? 13.745 -10.825 1.448 1.00 90.75 90 PRO A N 1
ATOM 706 C CA . PRO A 1 90 ? 14.263 -11.750 0.438 1.00 90.75 90 PRO A CA 1
ATOM 707 C C . PRO A 1 90 ? 13.891 -11.291 -0.978 1.00 90.75 90 PRO A C 1
ATOM 709 O O . PRO A 1 90 ? 12.909 -10.573 -1.144 1.00 90.75 90 PRO A O 1
ATOM 712 N N . LYS A 1 91 ? 14.613 -11.760 -2.003 1.00 90.44 91 LYS A N 1
ATOM 713 C CA . LYS A 1 91 ? 14.273 -11.478 -3.410 1.00 90.44 91 LYS A CA 1
ATOM 714 C C . LYS A 1 91 ? 12.855 -11.972 -3.743 1.00 90.44 91 LYS A C 1
ATOM 716 O O . LYS A 1 91 ? 12.463 -13.057 -3.315 1.00 90.44 91 LYS A O 1
ATOM 721 N N . PHE A 1 92 ? 12.114 -11.189 -4.525 1.00 90.75 92 PHE A N 1
ATOM 722 C CA . PHE A 1 92 ? 10.735 -11.475 -4.940 1.00 90.75 92 PHE A CA 1
ATOM 723 C C . PHE A 1 92 ? 10.492 -11.040 -6.393 1.00 90.75 92 PHE A C 1
ATOM 725 O O . PHE A 1 92 ? 11.243 -10.231 -6.942 1.00 90.75 92 PHE A O 1
ATOM 732 N N . LYS A 1 93 ? 9.445 -11.582 -7.030 1.00 88.25 93 LYS A N 1
ATOM 733 C CA . LYS A 1 93 ? 9.014 -11.190 -8.384 1.00 88.25 93 LYS A CA 1
ATOM 734 C C . LYS A 1 93 ? 7.897 -10.149 -8.328 1.00 88.25 93 LYS A C 1
ATOM 736 O O . LYS A 1 93 ? 7.186 -10.049 -7.335 1.00 88.25 93 LYS A O 1
ATOM 741 N N . ARG A 1 94 ? 7.666 -9.447 -9.447 1.00 86.69 94 ARG A N 1
ATOM 742 C CA . ARG A 1 94 ? 6.569 -8.467 -9.621 1.00 86.69 94 ARG A CA 1
ATOM 743 C C . ARG A 1 94 ? 5.170 -9.015 -9.292 1.00 86.69 94 ARG A C 1
ATOM 745 O O . ARG A 1 94 ? 4.271 -8.245 -8.981 1.00 86.69 94 ARG A O 1
ATOM 752 N N . THR A 1 95 ? 4.979 -10.324 -9.413 1.00 85.31 95 THR A N 1
ATOM 753 C CA . THR A 1 95 ? 3.693 -11.009 -9.216 1.00 85.31 95 THR A CA 1
ATOM 754 C C . THR A 1 95 ? 3.518 -11.587 -7.820 1.00 85.31 95 THR A C 1
ATOM 756 O O . THR A 1 95 ? 2.413 -12.000 -7.474 1.00 85.31 95 THR A O 1
ATOM 759 N N . ASP A 1 96 ? 4.590 -11.646 -7.034 1.00 87.25 96 ASP A N 1
ATOM 760 C CA . ASP A 1 96 ? 4.605 -12.378 -5.776 1.00 87.25 96 ASP A CA 1
ATOM 761 C C . ASP A 1 96 ? 4.341 -11.415 -4.607 1.00 87.25 96 ASP A C 1
ATOM 763 O O . ASP A 1 96 ? 4.763 -10.255 -4.651 1.00 87.25 96 ASP A O 1
ATOM 767 N N . PRO A 1 97 ? 3.663 -11.861 -3.535 1.00 87.31 97 PRO A N 1
ATOM 768 C CA . PRO A 1 97 ? 3.542 -11.068 -2.319 1.00 87.31 97 PRO A CA 1
ATOM 769 C C . PRO A 1 97 ? 4.919 -10.837 -1.684 1.00 87.31 97 PRO A C 1
ATOM 771 O O . PRO A 1 97 ? 5.709 -11.770 -1.519 1.00 87.31 97 PRO A O 1
ATOM 774 N N . ILE A 1 98 ? 5.191 -9.604 -1.252 1.00 89.25 98 ILE A N 1
ATOM 775 C CA . ILE A 1 98 ? 6.437 -9.282 -0.555 1.00 89.25 98 ILE A CA 1
ATOM 776 C C . ILE A 1 98 ? 6.349 -9.812 0.880 1.00 89.25 98 ILE A C 1
ATOM 778 O O . ILE A 1 98 ? 5.419 -9.498 1.630 1.00 89.25 98 ILE A O 1
ATOM 782 N N . LYS A 1 99 ? 7.339 -10.603 1.307 1.00 87.50 99 LYS A N 1
ATOM 783 C CA . LYS A 1 99 ? 7.374 -11.169 2.664 1.00 87.50 99 LYS A CA 1
ATOM 784 C C . LYS A 1 99 ? 7.336 -10.055 3.719 1.00 87.50 99 LYS A C 1
ATOM 786 O O . LYS A 1 99 ? 8.239 -9.230 3.785 1.00 87.50 99 LYS A O 1
ATOM 791 N N . GLY A 1 100 ? 6.299 -10.062 4.560 1.00 83.94 100 GLY A N 1
ATOM 792 C CA . GLY A 1 100 ? 6.083 -9.077 5.630 1.00 83.94 100 GLY A CA 1
ATOM 793 C C . GLY A 1 100 ? 5.312 -7.818 5.214 1.00 83.94 100 GLY A C 1
ATOM 794 O O . GLY A 1 100 ? 4.742 -7.165 6.083 1.00 83.94 100 GLY A O 1
ATOM 795 N N . LEU A 1 101 ? 5.234 -7.525 3.912 1.00 86.00 101 LEU A N 1
ATOM 796 C CA . LEU A 1 101 ? 4.553 -6.350 3.351 1.00 86.00 101 LEU A CA 1
ATOM 797 C C . LEU A 1 101 ? 3.296 -6.712 2.545 1.00 86.00 101 LEU A C 1
ATOM 799 O O . LEU A 1 101 ? 2.501 -5.832 2.252 1.00 86.00 101 LEU A O 1
ATOM 803 N N . GLY A 1 102 ? 3.080 -7.985 2.207 1.00 85.94 102 GLY A N 1
ATOM 804 C CA . GLY A 1 102 ? 1.908 -8.434 1.454 1.00 85.94 102 GLY A CA 1
ATOM 805 C C . GLY A 1 102 ? 1.913 -7.965 -0.004 1.00 85.94 102 GLY A C 1
ATOM 806 O O . GLY A 1 102 ? 2.972 -7.781 -0.604 1.00 85.94 102 GLY A O 1
ATOM 807 N N . MET A 1 103 ? 0.720 -7.809 -0.589 1.00 85.06 103 MET A N 1
ATOM 808 C CA . MET A 1 103 ? 0.550 -7.241 -1.931 1.00 85.06 103 MET A CA 1
ATOM 809 C C . MET A 1 103 ? 0.036 -5.807 -1.840 1.00 85.06 103 MET A C 1
ATOM 811 O O . MET A 1 103 ? -1.028 -5.555 -1.277 1.00 85.06 103 MET A O 1
ATOM 815 N N . ASN A 1 104 ? 0.766 -4.879 -2.453 1.00 88.12 104 ASN A N 1
ATOM 816 C CA . ASN A 1 104 ? 0.334 -3.504 -2.661 1.00 88.12 104 ASN A CA 1
ATOM 817 C C . ASN A 1 104 ? 0.752 -3.082 -4.075 1.00 88.12 104 ASN A C 1
ATOM 819 O O . ASN A 1 104 ? 1.940 -3.059 -4.386 1.00 88.12 104 ASN A O 1
ATOM 823 N N . GLN A 1 105 ? -0.225 -2.797 -4.941 1.00 88.75 105 GLN A N 1
ATOM 824 C CA . GLN A 1 105 ? 0.034 -2.504 -6.355 1.00 88.75 105 GLN A CA 1
ATOM 825 C C . GLN A 1 105 ? 0.893 -1.252 -6.534 1.00 88.75 105 GLN A C 1
ATOM 827 O O . GLN A 1 105 ? 1.875 -1.300 -7.268 1.00 88.75 105 GLN A O 1
ATOM 832 N N . LYS A 1 106 ? 0.578 -0.172 -5.809 1.00 91.38 106 LYS A N 1
ATOM 833 C CA . LYS A 1 106 ? 1.331 1.084 -5.867 1.00 91.38 106 LYS A CA 1
ATOM 834 C C . LYS A 1 106 ? 2.787 0.878 -5.436 1.00 91.38 106 LYS A C 1
ATOM 836 O O . LYS A 1 106 ? 3.696 1.237 -6.169 1.00 91.38 106 LYS A O 1
ATOM 841 N N . LEU A 1 107 ? 3.001 0.206 -4.303 1.00 91.81 107 LEU A N 1
ATOM 842 C CA . LEU A 1 107 ? 4.336 -0.146 -3.812 1.00 91.81 107 LEU A CA 1
ATOM 843 C C . LEU A 1 107 ? 5.136 -0.939 -4.849 1.00 91.81 107 LEU A C 1
ATOM 845 O O . LEU A 1 107 ? 6.297 -0.638 -5.105 1.00 91.81 107 LEU A O 1
ATOM 849 N N . MET A 1 108 ? 4.515 -1.958 -5.446 1.00 91.38 108 MET A N 1
ATOM 850 C CA . MET A 1 108 ? 5.166 -2.777 -6.467 1.00 91.38 108 MET A CA 1
ATOM 851 C C . MET A 1 108 ? 5.522 -1.947 -7.698 1.00 91.38 108 MET A C 1
ATOM 853 O O . MET A 1 108 ? 6.619 -2.079 -8.226 1.00 91.38 108 MET A O 1
ATOM 857 N N . GLU A 1 109 ? 4.628 -1.079 -8.160 1.00 91.56 109 GLU A N 1
ATOM 858 C CA . GLU A 1 109 ? 4.930 -0.190 -9.276 1.00 91.56 109 GLU A CA 1
ATOM 859 C C . GLU A 1 109 ? 6.104 0.740 -8.983 1.00 91.56 109 GLU A C 1
ATOM 861 O O . GLU A 1 109 ? 6.989 0.856 -9.827 1.00 91.56 109 GLU A O 1
ATOM 866 N N . ASP A 1 110 ? 6.124 1.367 -7.810 1.00 92.94 110 ASP A N 1
ATOM 867 C CA . ASP A 1 110 ? 7.149 2.342 -7.447 1.00 92.94 110 ASP A CA 1
ATOM 868 C C . ASP A 1 110 ? 8.523 1.670 -7.308 1.00 92.94 110 ASP A C 1
ATOM 870 O O . ASP A 1 110 ? 9.471 2.100 -7.961 1.00 92.94 110 ASP A O 1
ATOM 874 N N . ILE A 1 111 ? 8.614 0.532 -6.601 1.00 92.38 111 ILE A N 1
ATOM 875 C CA . ILE A 1 111 ? 9.857 -0.262 -6.477 1.00 92.38 111 ILE A CA 1
ATOM 876 C C . ILE A 1 111 ? 10.468 -0.563 -7.846 1.00 92.38 111 ILE A C 1
ATOM 878 O O . ILE A 1 111 ? 11.674 -0.459 -8.043 1.00 92.38 111 ILE A O 1
ATOM 882 N N . PHE A 1 112 ? 9.630 -0.978 -8.793 1.00 90.00 112 PHE A N 1
ATOM 883 C CA . PHE A 1 112 ? 10.072 -1.452 -10.096 1.00 90.00 112 PHE A CA 1
ATOM 884 C C . PHE A 1 112 ? 10.191 -0.348 -11.163 1.00 90.00 112 PHE A C 1
ATOM 886 O O . PHE A 1 112 ? 10.554 -0.661 -12.305 1.00 90.00 112 PHE A O 1
ATOM 893 N N . LYS A 1 113 ? 9.855 0.900 -10.815 1.00 91.50 113 LYS A N 1
ATOM 894 C CA . LYS A 1 113 ? 10.150 2.122 -11.582 1.00 91.50 113 LYS A CA 1
ATOM 895 C C . LYS A 1 113 ? 11.428 2.812 -11.082 1.00 91.50 113 LYS A C 1
ATOM 897 O O . LYS A 1 113 ? 12.028 3.555 -11.850 1.00 91.50 113 LYS A O 1
ATOM 902 N N . SER A 1 114 ? 11.820 2.581 -9.830 1.00 92.81 114 SER A N 1
ATOM 903 C CA . SER A 1 114 ? 13.034 3.127 -9.216 1.00 92.81 114 SER A CA 1
ATOM 904 C C . SER A 1 114 ? 14.315 2.403 -9.648 1.00 92.81 114 SER A C 1
ATOM 906 O O . SER A 1 114 ? 14.276 1.299 -10.190 1.00 92.81 114 SER A O 1
ATOM 908 N N . GLU A 1 115 ? 15.462 3.026 -9.375 1.00 92.75 115 GLU A N 1
ATOM 909 C CA . GLU A 1 115 ? 16.789 2.429 -9.552 1.00 92.75 115 GLU A CA 1
ATOM 910 C C . GLU A 1 115 ? 17.240 1.681 -8.280 1.00 92.75 115 GLU A C 1
ATOM 912 O O . GLU A 1 115 ? 16.694 1.916 -7.194 1.00 92.75 115 GLU A O 1
ATOM 917 N N . PRO A 1 116 ? 18.237 0.779 -8.368 1.00 92.88 116 PRO A N 1
ATOM 918 C CA . PRO A 1 116 ? 18.864 0.195 -7.185 1.00 92.88 116 PRO A CA 1
ATOM 919 C C . PRO A 1 116 ? 19.363 1.266 -6.207 1.00 92.88 116 PRO A C 1
ATOM 921 O O . PRO A 1 116 ? 19.689 2.382 -6.596 1.00 92.88 116 PRO A O 1
ATOM 924 N N . GLU A 1 117 ? 19.391 0.916 -4.927 1.00 92.44 117 GLU A N 1
ATOM 925 C CA . GLU A 1 117 ? 19.753 1.774 -3.788 1.00 92.44 117 GLU A CA 1
ATOM 926 C C . GLU A 1 117 ? 18.852 3.003 -3.553 1.00 92.44 117 GLU A C 1
ATOM 928 O O . GLU A 1 117 ? 19.046 3.722 -2.572 1.00 92.44 117 GLU A O 1
ATOM 933 N N . THR A 1 118 ? 17.804 3.200 -4.361 1.00 94.81 118 THR A N 1
ATOM 934 C CA . THR A 1 118 ? 16.888 4.344 -4.240 1.00 94.81 118 THR A CA 1
ATOM 935 C C . THR A 1 118 ? 15.989 4.227 -3.010 1.00 94.81 118 THR A C 1
ATOM 937 O O . THR A 1 118 ? 15.234 3.259 -2.861 1.00 94.81 118 THR A O 1
ATOM 940 N N . PHE A 1 119 ? 16.015 5.247 -2.150 1.00 95.69 119 PHE A N 1
ATOM 941 C CA . PHE A 1 119 ? 15.007 5.451 -1.110 1.00 95.69 119 PHE A CA 1
ATOM 942 C C . PHE A 1 119 ? 13.748 6.064 -1.728 1.00 95.69 119 PHE A C 1
ATOM 944 O O . PHE A 1 119 ? 13.815 7.107 -2.377 1.00 95.69 119 PHE A O 1
ATOM 951 N N . ILE A 1 120 ? 12.600 5.402 -1.567 1.00 94.88 120 ILE A N 1
ATOM 952 C CA . ILE A 1 120 ? 11.347 5.892 -2.140 1.00 94.88 120 ILE A CA 1
ATOM 953 C C . ILE A 1 120 ? 10.730 6.893 -1.168 1.00 94.88 120 ILE A C 1
ATOM 955 O O . ILE A 1 120 ? 10.356 6.529 -0.054 1.00 94.88 120 ILE A O 1
ATOM 959 N N . GLN A 1 121 ? 10.589 8.140 -1.618 1.00 93.19 121 GLN A N 1
ATOM 960 C CA . GLN A 1 121 ? 10.010 9.249 -0.851 1.00 93.19 121 GLN A CA 1
ATOM 961 C C . GLN A 1 121 ? 8.473 9.180 -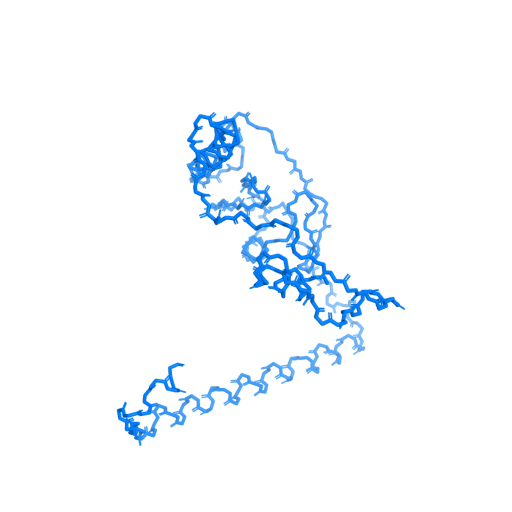0.794 1.00 93.19 121 GLN A C 1
ATOM 963 O O . GLN A 1 121 ? 7.767 10.145 -1.079 1.00 93.19 121 GLN A O 1
ATOM 968 N N . ASP A 1 122 ? 7.939 8.006 -0.465 1.00 93.75 122 ASP A N 1
ATOM 969 C CA . ASP A 1 122 ? 6.513 7.780 -0.249 1.00 93.75 122 ASP A CA 1
ATOM 970 C C . ASP A 1 122 ? 6.308 6.733 0.857 1.00 93.75 122 ASP A C 1
ATOM 972 O O . ASP A 1 122 ? 7.188 5.926 1.167 1.00 93.75 122 ASP A O 1
ATOM 976 N N . SER A 1 123 ? 5.122 6.745 1.462 1.00 93.62 123 SER A N 1
ATOM 977 C CA . SER A 1 123 ? 4.744 5.822 2.529 1.00 93.62 123 SER A CA 1
ATOM 978 C C . SER A 1 123 ? 3.627 4.884 2.084 1.00 93.62 123 SER A C 1
ATOM 980 O O . SER A 1 123 ? 2.682 5.267 1.393 1.00 93.62 123 SER A O 1
ATOM 982 N N . TYR A 1 124 ? 3.707 3.629 2.521 1.00 93.62 124 TYR A N 1
ATOM 983 C CA . TYR A 1 124 ? 2.788 2.578 2.093 1.00 93.62 124 TYR A CA 1
ATOM 984 C C . TYR A 1 124 ? 2.080 1.972 3.291 1.00 93.62 124 TYR A C 1
ATOM 986 O O . TYR A 1 124 ? 2.716 1.534 4.245 1.00 93.62 124 TYR A O 1
ATOM 994 N N . THR A 1 125 ? 0.750 1.913 3.238 1.00 91.00 125 THR A N 1
ATOM 995 C CA . THR A 1 125 ? -0.049 1.276 4.289 1.00 91.00 125 THR A CA 1
ATOM 996 C C . THR A 1 125 ? -0.469 -0.124 3.856 1.00 91.00 125 THR A C 1
ATOM 998 O O . THR A 1 125 ? -1.129 -0.281 2.828 1.00 91.00 125 THR A O 1
ATOM 1001 N N . VAL A 1 126 ? -0.119 -1.143 4.644 1.00 88.19 126 VAL A N 1
ATOM 1002 C CA . VAL A 1 126 ? -0.593 -2.520 4.450 1.00 88.19 126 VAL A CA 1
ATOM 1003 C C . VAL A 1 126 ? -0.980 -3.138 5.788 1.00 88.19 126 VAL A C 1
ATOM 1005 O O . VAL A 1 126 ? -0.200 -3.131 6.738 1.00 88.19 126 VAL A O 1
ATOM 1008 N N . GLY A 1 127 ? -2.203 -3.670 5.877 1.00 83.62 127 GLY A N 1
ATOM 1009 C CA . GLY A 1 127 ? -2.683 -4.376 7.071 1.00 83.62 127 GLY A CA 1
ATOM 1010 C C . GLY A 1 127 ? -2.649 -3.534 8.354 1.00 83.62 127 GLY A C 1
ATOM 1011 O O . GLY A 1 127 ? -2.300 -4.054 9.410 1.00 83.62 127 GLY A O 1
ATOM 1012 N N . GLY A 1 128 ? -2.940 -2.230 8.263 1.00 85.75 128 GLY A N 1
ATOM 1013 C CA . GLY A 1 128 ? -2.917 -1.310 9.411 1.00 85.75 128 GLY A CA 1
ATOM 1014 C C . GLY A 1 128 ? -1.517 -0.906 9.884 1.00 85.75 128 GLY A C 1
ATOM 1015 O O . GLY A 1 128 ? -1.379 -0.337 10.963 1.00 85.75 128 GLY A O 1
ATOM 1016 N N . LYS A 1 129 ? -0.476 -1.194 9.097 1.00 89.44 129 LYS A N 1
ATOM 1017 C CA . LYS A 1 129 ? 0.903 -0.759 9.342 1.00 89.44 129 LYS A CA 1
ATOM 1018 C C . LYS A 1 129 ? 1.375 0.133 8.207 1.00 89.44 129 LYS A C 1
ATOM 1020 O O . LYS A 1 129 ? 0.981 -0.080 7.063 1.00 89.44 129 LYS A O 1
ATOM 1025 N N . VAL A 1 130 ? 2.222 1.100 8.536 1.00 93.44 130 VAL A N 1
ATOM 1026 C CA . VAL A 1 130 ? 2.824 2.031 7.577 1.00 93.44 130 VAL A CA 1
ATOM 1027 C C . VAL A 1 130 ? 4.293 1.680 7.398 1.00 93.44 130 VAL A C 1
ATOM 1029 O O . VAL A 1 130 ? 4.983 1.390 8.376 1.00 93.44 130 VAL A O 1
ATOM 1032 N N . PHE A 1 131 ? 4.753 1.694 6.154 1.00 93.62 131 PHE A N 1
ATOM 1033 C CA . PHE A 1 131 ? 6.093 1.290 5.765 1.00 93.62 131 PHE A CA 1
ATOM 1034 C C . PHE A 1 131 ? 6.743 2.348 4.883 1.00 93.62 131 PHE A C 1
ATOM 1036 O O . PHE A 1 131 ? 6.093 2.925 4.011 1.00 93.62 131 PHE A O 1
ATOM 1043 N N . LEU A 1 132 ? 8.040 2.531 5.100 1.00 94.94 132 LEU A N 1
ATOM 1044 C CA . LEU A 1 132 ? 8.959 3.203 4.192 1.00 94.94 132 LEU A CA 1
ATOM 1045 C C . LEU A 1 132 ? 9.843 2.141 3.557 1.00 94.94 132 LEU A C 1
ATOM 1047 O O . LEU A 1 132 ? 10.134 1.117 4.185 1.00 94.94 132 LEU A O 1
ATOM 1051 N N . VAL A 1 133 ? 10.246 2.358 2.310 1.00 94.81 133 VAL A N 1
ATOM 1052 C CA . VAL A 1 133 ? 10.972 1.348 1.541 1.00 94.81 133 VAL A CA 1
ATOM 1053 C C . VAL A 1 133 ? 12.150 1.953 0.797 1.00 94.81 133 VAL A C 1
ATOM 1055 O O . VAL A 1 133 ? 12.102 3.070 0.292 1.00 94.81 133 VAL A O 1
ATOM 1058 N N . GLN A 1 134 ? 13.215 1.167 0.718 1.00 95.12 134 GLN A N 1
ATOM 1059 C CA . GLN A 1 134 ? 14.369 1.437 -0.120 1.00 95.12 134 GLN A CA 1
ATOM 1060 C C . GLN A 1 134 ? 14.580 0.230 -1.023 1.00 95.12 134 GLN A C 1
ATOM 1062 O O . GLN A 1 134 ? 14.558 -0.919 -0.566 1.00 95.12 134 GLN A O 1
ATOM 1067 N N . VAL A 1 135 ? 14.774 0.489 -2.309 1.00 94.75 135 VAL A N 1
ATOM 1068 C CA . VAL A 1 135 ? 15.118 -0.543 -3.280 1.00 94.75 135 VAL A CA 1
ATOM 1069 C C . VAL A 1 135 ? 16.579 -0.896 -3.065 1.00 94.75 135 VAL A C 1
ATOM 1071 O O . VAL A 1 135 ? 17.444 -0.063 -3.270 1.00 94.75 135 VAL A O 1
ATOM 1074 N N . LYS A 1 136 ? 16.878 -2.120 -2.626 1.00 93.19 136 LYS A N 1
ATOM 1075 C CA . LYS A 1 136 ? 18.271 -2.539 -2.405 1.00 93.19 136 LYS A CA 1
ATOM 1076 C C . LYS A 1 136 ? 18.960 -2.974 -3.696 1.00 93.19 136 LYS A C 1
ATOM 1078 O O . LYS A 1 136 ? 20.082 -2.577 -3.960 1.00 93.19 136 LYS A O 1
ATOM 1083 N N . ASP A 1 137 ? 18.296 -3.830 -4.462 1.00 92.38 137 ASP A N 1
ATOM 1084 C CA . ASP A 1 137 ? 18.834 -4.459 -5.667 1.00 92.38 137 ASP A CA 1
ATOM 1085 C C . ASP A 1 137 ? 17.676 -4.767 -6.625 1.00 92.38 137 ASP A C 1
ATOM 1087 O O . ASP A 1 137 ? 16.575 -5.111 -6.179 1.00 92.38 137 ASP A O 1
ATOM 1091 N N . LEU A 1 138 ? 17.930 -4.669 -7.930 1.00 90.62 138 LEU A N 1
ATOM 1092 C CA . LEU A 1 138 ? 16.998 -5.053 -8.986 1.00 90.62 138 LEU A CA 1
ATOM 1093 C C . LEU A 1 138 ? 17.662 -6.077 -9.899 1.00 90.62 138 LEU A C 1
ATOM 1095 O O . LEU A 1 138 ? 18.599 -5.782 -10.635 1.00 90.62 138 LEU A O 1
ATOM 1099 N N . VAL A 1 139 ? 17.114 -7.290 -9.891 1.00 86.56 139 VAL A N 1
ATOM 1100 C CA . VAL A 1 139 ? 17.571 -8.365 -10.771 1.00 86.56 139 VAL A CA 1
ATOM 1101 C C . VAL A 1 139 ? 16.782 -8.301 -12.072 1.00 86.56 139 VAL A C 1
ATOM 1103 O O . VAL A 1 139 ? 15.580 -8.579 -12.093 1.00 86.56 139 VAL A O 1
ATOM 1106 N N . ALA A 1 140 ? 17.460 -7.936 -13.159 1.00 81.75 140 ALA A N 1
ATOM 1107 C CA . ALA A 1 140 ? 16.885 -8.025 -14.493 1.00 81.75 140 ALA A CA 1
ATOM 1108 C C . ALA A 1 140 ? 16.683 -9.502 -14.888 1.00 81.75 140 ALA A C 1
ATOM 1110 O O . ALA A 1 140 ? 17.524 -10.343 -14.562 1.00 81.75 140 ALA A O 1
ATOM 1111 N N . PRO A 1 141 ? 15.581 -9.841 -15.578 1.00 78.50 141 PRO A N 1
ATOM 1112 C CA . PRO A 1 141 ? 15.414 -11.174 -16.137 1.00 78.50 141 PRO A CA 1
ATOM 1113 C C . PRO A 1 141 ? 16.473 -11.420 -17.218 1.00 78.50 141 PRO A C 1
ATOM 1115 O O . PRO A 1 141 ? 16.688 -10.563 -18.077 1.00 78.50 141 PRO A O 1
ATOM 1118 N N . ASP A 1 142 ? 17.104 -12.594 -17.198 1.00 80.12 142 ASP A N 1
ATOM 1119 C CA . ASP A 1 142 ? 18.046 -12.975 -18.246 1.00 80.12 142 ASP A CA 1
ATOM 1120 C C . ASP A 1 142 ? 17.285 -13.305 -19.536 1.00 80.12 142 ASP A C 1
ATOM 1122 O O . ASP A 1 142 ? 16.563 -14.298 -19.641 1.00 80.12 142 ASP A O 1
ATOM 1126 N N . THR A 1 143 ? 17.436 -12.441 -20.538 1.00 73.88 143 THR A N 1
ATOM 1127 C CA . THR A 1 143 ? 16.799 -12.626 -21.845 1.00 73.88 143 THR A CA 1
ATOM 1128 C C . THR A 1 143 ? 17.341 -13.831 -22.618 1.00 73.88 143 THR A C 1
ATOM 1130 O O . THR A 1 143 ? 16.647 -14.329 -23.506 1.00 73.88 143 THR A O 1
ATOM 1133 N N . ALA A 1 144 ? 18.543 -14.318 -22.288 1.00 75.38 144 ALA A N 1
ATOM 1134 C CA . ALA A 1 144 ? 19.141 -15.493 -22.915 1.00 75.38 144 ALA A CA 1
ATOM 1135 C C . ALA A 1 144 ? 18.497 -16.805 -22.437 1.00 75.38 144 ALA A C 1
ATOM 1137 O O . ALA A 1 144 ? 18.465 -17.777 -23.189 1.00 75.38 144 ALA A O 1
ATOM 1138 N N . GLU A 1 145 ? 17.918 -16.821 -21.233 1.00 77.31 145 GLU A N 1
ATOM 1139 C CA . GLU A 1 145 ? 17.205 -17.982 -20.683 1.00 77.31 145 GLU A CA 1
ATOM 1140 C C . GLU A 1 145 ? 15.742 -18.080 -21.153 1.00 77.31 145 GLU A C 1
ATOM 1142 O O . GLU A 1 145 ? 15.040 -19.038 -20.818 1.00 77.31 145 GLU A O 1
ATOM 1147 N N . ILE A 1 146 ? 15.253 -17.116 -21.947 1.00 78.44 146 ILE A N 1
ATOM 1148 C CA . ILE A 1 146 ? 13.879 -17.153 -22.459 1.00 78.44 146 ILE A CA 1
ATOM 1149 C C . ILE A 1 146 ? 13.756 -18.252 -23.520 1.00 78.44 146 ILE A C 1
ATOM 1151 O O . ILE A 1 146 ? 14.190 -18.106 -24.669 1.00 78.44 146 ILE A O 1
ATOM 1155 N N . THR A 1 147 ? 13.079 -19.332 -23.139 1.00 83.31 147 THR A N 1
ATOM 1156 C CA . THR A 1 147 ? 12.739 -20.452 -24.025 1.00 83.31 147 THR A CA 1
ATOM 1157 C C . THR A 1 147 ? 11.797 -20.021 -25.152 1.00 83.31 147 THR A C 1
ATOM 1159 O O . THR A 1 147 ? 10.998 -19.092 -25.004 1.00 83.31 147 THR A O 1
ATOM 1162 N N . ASP A 1 148 ? 11.820 -20.730 -26.280 1.00 85.44 148 ASP A N 1
ATOM 1163 C CA . ASP A 1 148 ? 10.949 -20.403 -27.418 1.00 85.44 148 ASP A CA 1
ATOM 1164 C C . ASP A 1 148 ? 9.456 -20.549 -27.084 1.00 85.44 148 ASP A C 1
ATOM 1166 O O . ASP A 1 148 ? 8.635 -19.756 -27.543 1.00 85.44 148 ASP A O 1
ATOM 1170 N N . GLN A 1 149 ? 9.101 -21.474 -26.187 1.00 85.06 149 GLN A N 1
ATOM 1171 C CA . GLN A 1 149 ? 7.736 -21.597 -25.673 1.00 85.06 149 GLN A CA 1
ATOM 1172 C C . GLN A 1 149 ? 7.303 -20.350 -24.883 1.00 85.06 149 GLN A C 1
ATOM 1174 O O . GLN A 1 149 ? 6.186 -19.861 -25.058 1.00 85.06 149 GLN A O 1
ATOM 1179 N N . GLN A 1 150 ? 8.180 -19.798 -24.036 1.00 84.00 150 GLN A N 1
ATOM 1180 C CA . GLN A 1 150 ? 7.897 -18.553 -23.316 1.00 84.00 150 GLN A CA 1
ATOM 1181 C C . GLN A 1 150 ? 7.775 -17.367 -24.276 1.00 84.00 150 GLN A C 1
ATOM 1183 O O . GLN A 1 150 ? 6.894 -16.530 -24.078 1.00 84.00 150 GLN A O 1
ATOM 1188 N N . LYS A 1 151 ? 8.595 -17.306 -25.336 1.00 86.06 151 LYS A N 1
ATOM 1189 C CA . LYS A 1 151 ? 8.478 -16.264 -26.372 1.00 86.06 151 LYS A CA 1
ATOM 1190 C C . LYS A 1 151 ? 7.110 -16.294 -27.042 1.00 86.06 151 LYS A C 1
ATOM 1192 O O . LYS A 1 151 ? 6.468 -15.249 -27.134 1.00 86.06 151 LYS A O 1
ATOM 1197 N N . GLU A 1 152 ? 6.640 -17.466 -27.464 1.00 90.69 152 GLU A N 1
ATOM 1198 C CA . GLU A 1 152 ? 5.324 -17.588 -28.101 1.00 90.69 152 GLU A CA 1
ATOM 1199 C C . GLU A 1 152 ? 4.181 -17.254 -27.131 1.00 90.69 152 GLU A C 1
ATOM 1201 O O . GLU A 1 152 ? 3.252 -16.534 -27.501 1.00 90.69 152 GLU A O 1
ATOM 1206 N N . GLN A 1 153 ? 4.282 -17.651 -25.858 1.00 87.19 153 GLN A N 1
ATOM 1207 C CA . GLN A 1 153 ? 3.301 -17.263 -24.839 1.00 87.19 153 GLN A CA 1
ATOM 1208 C C . GLN A 1 153 ? 3.258 -15.738 -24.633 1.00 87.19 153 GLN A C 1
ATOM 1210 O O . GLN A 1 153 ? 2.180 -15.138 -24.611 1.00 87.19 153 GLN A O 1
ATOM 1215 N N . ILE A 1 154 ? 4.426 -15.094 -24.511 1.00 87.38 154 ILE A N 1
ATOM 1216 C CA . ILE A 1 154 ? 4.547 -13.635 -24.368 1.00 87.38 154 ILE A CA 1
ATOM 1217 C C . ILE A 1 154 ? 3.960 -12.938 -25.598 1.00 87.38 154 ILE A C 1
ATOM 1219 O O . ILE A 1 154 ? 3.192 -11.987 -25.456 1.00 87.38 154 ILE A O 1
ATOM 1223 N N . LYS A 1 155 ? 4.265 -13.432 -26.800 1.00 91.31 155 LYS A N 1
ATOM 1224 C CA . LYS A 1 155 ? 3.766 -12.890 -28.066 1.00 91.31 155 LYS A CA 1
ATOM 1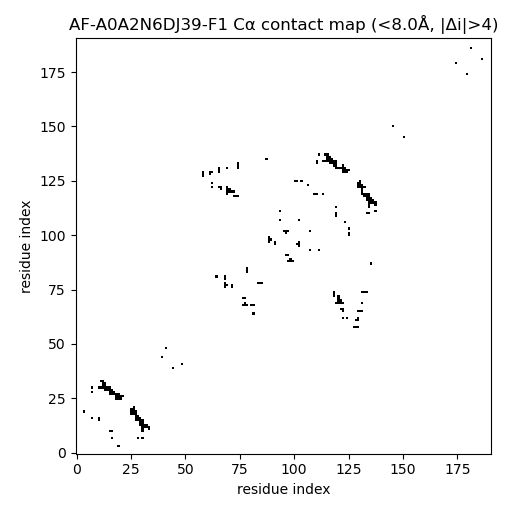225 C C . LYS A 1 155 ? 2.248 -13.000 -28.179 1.00 91.31 155 LYS A C 1
ATOM 1227 O O . LYS A 1 155 ? 1.607 -12.011 -28.522 1.00 91.31 155 LYS A O 1
ATOM 1232 N N . SER A 1 156 ? 1.670 -14.153 -27.842 1.00 92.00 156 SER A N 1
ATOM 1233 C CA . SER A 1 156 ? 0.216 -14.357 -27.834 1.00 92.00 156 SER A CA 1
ATOM 1234 C C . SER A 1 156 ? -0.483 -13.404 -26.858 1.00 92.00 156 SER A C 1
ATOM 1236 O O . SER A 1 156 ? -1.456 -12.738 -27.217 1.00 92.00 156 SER A O 1
ATOM 1238 N N . ASN A 1 157 ? 0.051 -13.266 -25.640 1.00 88.94 157 ASN A N 1
ATOM 1239 C CA . ASN A 1 157 ? -0.487 -12.340 -24.641 1.00 88.94 157 ASN A CA 1
ATOM 1240 C C . ASN A 1 157 ? -0.394 -10.878 -25.110 1.00 88.94 157 ASN A C 1
ATOM 1242 O O . ASN A 1 157 ? -1.372 -10.132 -25.030 1.00 88.94 157 ASN A O 1
ATOM 1246 N N . LEU A 1 158 ? 0.764 -10.468 -25.640 1.00 92.19 158 LEU A N 1
ATOM 1247 C CA . LEU A 1 158 ? 0.971 -9.118 -26.169 1.00 92.19 158 LEU A CA 1
ATOM 1248 C C . LEU A 1 158 ? 0.061 -8.822 -27.359 1.00 92.19 158 LEU A C 1
ATOM 1250 O O . LEU A 1 158 ? -0.457 -7.712 -27.452 1.00 92.19 158 LEU A O 1
ATOM 1254 N N . TYR A 1 159 ? -0.158 -9.796 -28.243 1.00 94.50 159 TYR A N 1
ATOM 1255 C CA . TYR A 1 159 ? -1.057 -9.648 -29.381 1.00 94.50 159 TYR A CA 1
ATOM 1256 C C . TYR A 1 159 ? -2.480 -9.318 -28.921 1.00 94.50 159 TYR A C 1
ATOM 1258 O O . TYR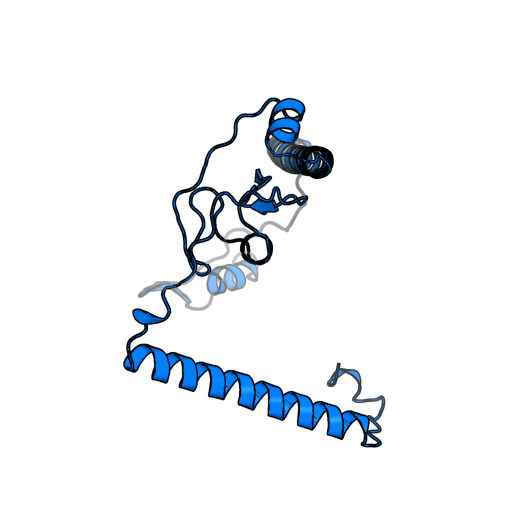 A 1 159 ? -3.055 -8.334 -29.386 1.00 94.50 159 TYR A O 1
ATOM 1266 N N . GLY A 1 160 ? -3.016 -10.067 -27.950 1.00 92.19 160 GLY A N 1
ATOM 1267 C CA . GLY A 1 160 ? -4.342 -9.801 -27.386 1.00 92.19 160 GLY A CA 1
ATOM 1268 C C . GLY A 1 160 ? -4.452 -8.403 -26.771 1.00 92.19 160 GLY A C 1
ATOM 1269 O O . GLY A 1 160 ? -5.362 -7.644 -27.110 1.00 92.19 160 GLY A O 1
ATOM 1270 N N . VAL A 1 161 ? -3.481 -8.021 -25.932 1.00 93.31 161 VAL A N 1
ATOM 1271 C CA . VAL A 1 161 ? -3.446 -6.695 -25.289 1.00 93.31 161 VAL A CA 1
ATOM 1272 C C . VAL A 1 161 ? -3.367 -5.572 -26.327 1.00 93.31 161 VAL A C 1
ATOM 1274 O O . VAL A 1 161 ? -4.131 -4.609 -26.257 1.00 93.31 161 VAL A O 1
ATOM 1277 N N . LYS A 1 162 ? -2.473 -5.687 -27.315 1.00 94.75 162 LYS A N 1
ATOM 1278 C CA . LYS A 1 162 ? -2.281 -4.659 -28.347 1.00 94.75 162 LYS A CA 1
ATOM 1279 C C . LYS A 1 162 ? -3.467 -4.558 -29.297 1.00 94.75 162 LYS A C 1
ATOM 1281 O O . LY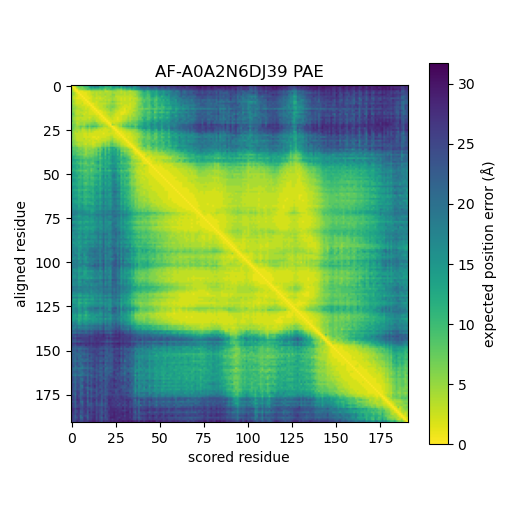S A 1 162 ? -3.846 -3.445 -29.648 1.00 94.75 162 LYS A O 1
ATOM 1286 N N . SER A 1 163 ? -4.084 -5.680 -29.663 1.00 94.00 163 SER A N 1
ATOM 1287 C CA . SER A 1 163 ? -5.292 -5.689 -30.492 1.00 94.00 163 SER A CA 1
ATOM 1288 C C . SER A 1 163 ? -6.455 -4.986 -29.789 1.00 94.00 163 SER A C 1
ATOM 1290 O O . SER A 1 163 ? -7.120 -4.148 -30.395 1.00 94.00 163 SER A O 1
ATOM 1292 N N . ALA A 1 164 ? -6.677 -5.270 -28.500 1.00 93.38 164 ALA A N 1
ATOM 1293 C CA . ALA A 1 164 ? -7.710 -4.599 -27.711 1.00 93.38 164 ALA A CA 1
ATOM 1294 C C . ALA A 1 164 ? -7.443 -3.088 -27.584 1.00 93.38 164 ALA A C 1
ATOM 1296 O O . ALA A 1 164 ? -8.348 -2.282 -27.799 1.00 93.38 164 ALA A O 1
ATOM 1297 N N . GLN A 1 165 ? -6.192 -2.694 -27.311 1.00 93.56 165 GLN A N 1
ATOM 1298 C CA . GLN A 1 165 ? -5.786 -1.284 -27.265 1.00 93.56 165 GLN A CA 1
ATOM 1299 C C . GLN A 1 165 ? -6.000 -0.569 -28.606 1.00 93.56 165 GLN A C 1
ATOM 1301 O O . GLN A 1 165 ? -6.516 0.546 -28.624 1.00 93.56 165 GLN A O 1
ATOM 1306 N N . ALA A 1 166 ? -5.627 -1.196 -29.725 1.00 95.00 166 ALA A N 1
ATOM 1307 C CA . ALA A 1 166 ? -5.805 -0.621 -31.056 1.00 95.00 166 ALA A CA 1
ATOM 1308 C C . ALA A 1 166 ? -7.290 -0.416 -31.387 1.00 95.00 166 ALA A C 1
ATOM 1310 O O . ALA A 1 166 ? -7.672 0.664 -31.831 1.00 95.00 166 ALA A O 1
ATOM 1311 N N . MET A 1 167 ? -8.132 -1.414 -31.102 1.00 94.75 167 MET A N 1
ATOM 1312 C CA . MET A 1 167 ? -9.578 -1.324 -31.312 1.00 94.75 167 MET A CA 1
ATOM 1313 C C . MET A 1 167 ? -10.212 -0.227 -30.449 1.00 94.75 167 MET A C 1
ATOM 1315 O O . MET A 1 167 ? -10.991 0.579 -30.953 1.00 94.75 167 MET A O 1
ATOM 1319 N N . GLN A 1 168 ? -9.843 -0.150 -29.166 1.00 93.81 168 GLN A N 1
ATOM 1320 C CA . GLN A 1 168 ? -10.351 0.879 -28.260 1.00 93.81 168 GLN A CA 1
ATOM 1321 C C . GLN A 1 168 ? -9.955 2.285 -28.724 1.00 93.81 168 GLN A C 1
ATOM 1323 O O . GLN A 1 168 ? -10.802 3.177 -28.769 1.00 93.81 168 GLN A O 1
ATOM 1328 N N . SER A 1 169 ? -8.689 2.484 -29.099 1.00 93.88 169 SER A N 1
ATOM 1329 C CA . SER A 1 169 ? -8.201 3.763 -29.624 1.00 93.88 169 SER A CA 1
ATOM 1330 C C . SER A 1 169 ? -8.912 4.150 -30.919 1.00 93.8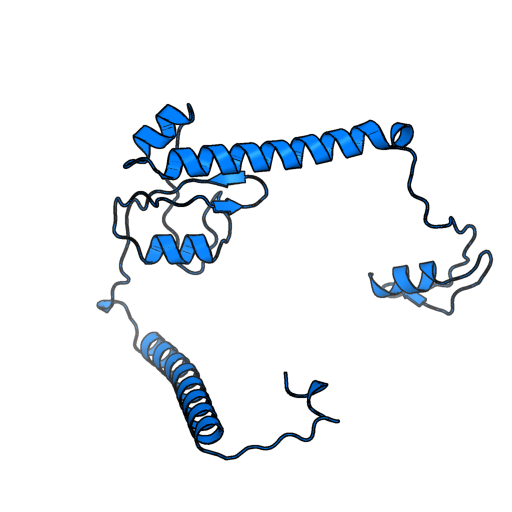8 169 SER A C 1
ATOM 1332 O O . SER A 1 169 ? -9.350 5.289 -31.049 1.00 93.88 169 SER A O 1
ATOM 1334 N N . TYR A 1 170 ? -9.106 3.197 -31.834 1.00 94.56 170 TYR A N 1
ATOM 1335 C CA . TYR A 1 170 ? -9.824 3.420 -33.087 1.00 94.56 170 TYR A CA 1
ATOM 1336 C C . TYR A 1 170 ? -11.283 3.841 -32.855 1.00 94.56 170 TYR A C 1
ATOM 1338 O O . TYR A 1 170 ? -11.744 4.836 -33.413 1.00 94.56 170 TYR A O 1
ATOM 1346 N N . VAL A 1 171 ? -12.008 3.138 -31.979 1.00 93.38 171 VAL A N 1
ATOM 1347 C CA . VAL A 1 171 ? -13.389 3.496 -31.615 1.00 93.38 171 VAL A CA 1
ATOM 1348 C C . VAL A 1 171 ? -13.446 4.868 -30.942 1.00 93.38 171 VAL A C 1
ATOM 1350 O O . VAL A 1 171 ? -14.332 5.662 -31.255 1.00 93.38 171 VAL A O 1
ATOM 1353 N N . ASN A 1 172 ? -12.510 5.168 -30.038 1.00 92.62 172 ASN A N 1
ATOM 1354 C CA . ASN A 1 172 ? -12.439 6.468 -29.371 1.00 92.62 172 ASN A CA 1
ATOM 1355 C C . ASN A 1 172 ? -12.202 7.605 -30.376 1.00 92.62 172 ASN A C 1
ATOM 1357 O O . ASN A 1 172 ? -12.873 8.632 -30.301 1.00 92.62 172 ASN A O 1
ATOM 1361 N N . GLU A 1 173 ? -11.308 7.410 -31.345 1.00 93.50 173 GLU A N 1
ATOM 1362 C CA . GLU A 1 173 ? -11.043 8.385 -32.404 1.00 93.50 173 GLU A CA 1
ATOM 1363 C C . GLU A 1 173 ? -12.276 8.609 -33.297 1.00 93.50 173 GLU A C 1
ATOM 1365 O O . GLU A 1 173 ? -12.636 9.752 -33.586 1.00 93.50 173 GLU A O 1
ATOM 1370 N N . LEU A 1 174 ? -12.974 7.538 -33.692 1.00 92.69 174 LEU A N 1
ATOM 1371 C CA . LEU A 1 174 ? -14.220 7.643 -34.458 1.00 92.69 174 LEU A CA 1
ATOM 1372 C C . LEU A 1 174 ? -15.313 8.381 -33.680 1.00 92.69 174 LEU A C 1
ATOM 1374 O O . LEU A 1 174 ? -15.994 9.232 -34.251 1.00 92.69 174 LEU A O 1
ATOM 1378 N N . LYS A 1 175 ? -15.461 8.097 -32.380 1.00 89.00 175 LYS A N 1
ATOM 1379 C CA . LYS A 1 175 ? -16.410 8.801 -31.506 1.00 89.00 175 LYS A CA 1
ATOM 1380 C C . LYS A 1 175 ? -16.102 10.294 -31.414 1.00 89.00 175 LYS A C 1
ATOM 1382 O O . LYS A 1 175 ? -17.031 11.087 -31.464 1.00 89.00 175 LYS A O 1
ATOM 1387 N N . GLN A 1 176 ? -14.828 10.678 -31.312 1.00 89.75 176 GLN A N 1
ATOM 1388 C CA . GLN A 1 176 ? -14.421 12.088 -31.262 1.00 89.75 176 GLN A CA 1
ATOM 1389 C C . GLN A 1 176 ? -14.697 12.835 -32.574 1.00 89.75 176 GLN A C 1
ATOM 1391 O O . GLN A 1 176 ? -15.019 14.020 -32.546 1.00 89.75 176 GLN A O 1
ATOM 1396 N N . LYS A 1 177 ? -14.570 12.162 -33.724 1.00 91.88 177 LYS A N 1
ATOM 1397 C CA . LYS A 1 177 ? -14.813 12.766 -35.047 1.00 91.88 177 LYS A CA 1
ATOM 1398 C C . LYS A 1 177 ? -16.285 12.757 -35.464 1.00 91.88 177 LYS A C 1
ATOM 1400 O O . LYS A 1 177 ? -16.670 13.521 -36.347 1.00 91.88 177 LYS A O 1
ATOM 1405 N N . ALA A 1 178 ? -17.104 11.889 -34.877 1.00 87.00 178 ALA A N 1
ATOM 1406 C CA . ALA A 1 178 ? -18.523 11.799 -35.183 1.00 87.00 178 ALA A CA 1
ATOM 1407 C C . ALA A 1 178 ? -19.329 12.852 -34.410 1.00 87.00 178 ALA A C 1
ATOM 1409 O O . ALA A 1 178 ? -19.130 13.067 -33.216 1.00 87.00 178 ALA A O 1
ATOM 1410 N N . ARG A 1 179 ? -20.314 13.470 -35.071 1.00 82.50 179 ARG A N 1
ATOM 1411 C CA . ARG A 1 179 ? -21.341 14.257 -34.378 1.00 82.50 179 ARG A CA 1
ATOM 1412 C C . ARG A 1 179 ? -22.345 13.291 -33.748 1.00 82.50 179 ARG A C 1
ATOM 1414 O O . ARG A 1 179 ? -23.220 12.777 -34.440 1.00 82.50 179 ARG A O 1
ATOM 1421 N N . ILE A 1 180 ? -22.188 13.032 -32.453 1.00 82.25 180 ILE A N 1
ATOM 1422 C CA . ILE A 1 180 ? -23.076 12.163 -31.675 1.00 82.25 180 ILE A CA 1
ATOM 1423 C C . ILE A 1 180 ? -23.958 13.049 -30.794 1.00 82.25 180 ILE A C 1
ATOM 1425 O O . ILE A 1 180 ? -23.470 13.709 -29.882 1.00 82.25 180 ILE A O 1
ATOM 1429 N N . GLU A 1 181 ? -25.261 13.062 -31.068 1.00 82.62 181 GLU A N 1
ATOM 1430 C CA . GLU A 1 181 ? -26.258 13.743 -30.239 1.00 82.62 181 GLU A CA 1
ATOM 1431 C C . GLU A 1 181 ? -27.042 12.698 -29.443 1.00 82.62 181 GLU A C 1
ATOM 1433 O O . GLU A 1 181 ? -27.787 11.898 -30.011 1.00 82.62 181 GLU A O 1
ATOM 1438 N N . ILE A 1 182 ? -26.861 12.687 -28.121 1.00 78.62 182 ILE A N 1
ATOM 1439 C CA . ILE A 1 182 ? -27.604 11.802 -27.219 1.00 78.62 182 ILE A CA 1
ATOM 1440 C C . ILE A 1 182 ? -28.795 12.587 -26.672 1.00 78.62 182 ILE A C 1
ATOM 1442 O O . ILE A 1 182 ? -28.633 13.619 -26.023 1.00 78.62 182 ILE A O 1
ATOM 1446 N N . ASN A 1 183 ? -30.009 12.104 -26.943 1.00 81.88 183 ASN A N 1
ATOM 1447 C CA . ASN A 1 183 ? -31.224 12.715 -26.413 1.00 81.88 183 ASN A CA 1
ATOM 1448 C C . ASN A 1 183 ? -31.202 12.681 -24.875 1.00 81.88 183 ASN A C 1
ATOM 1450 O O . ASN A 1 183 ? -30.990 11.628 -24.272 1.00 81.88 183 ASN A O 1
ATOM 1454 N N . GLN A 1 184 ? -31.474 13.830 -24.254 1.00 79.94 184 GLN A N 1
ATOM 1455 C CA . GLN A 1 184 ? -31.382 14.062 -22.810 1.00 79.94 184 GLN A CA 1
ATOM 1456 C C . GLN A 1 184 ? -32.150 13.036 -21.957 1.00 79.94 184 GLN A C 1
ATOM 1458 O O . GLN A 1 184 ? -31.719 12.714 -20.854 1.00 79.94 184 GLN A O 1
ATOM 1463 N N . ARG A 1 185 ? -33.242 12.457 -22.479 1.00 81.69 185 ARG A N 1
ATOM 1464 C CA . ARG A 1 185 ? -34.024 11.405 -21.802 1.00 81.69 185 ARG A CA 1
ATOM 1465 C C . ARG A 1 185 ? -33.230 10.113 -21.549 1.00 81.69 185 ARG A C 1
ATOM 1467 O O . ARG A 1 185 ? -33.586 9.349 -20.654 1.00 81.69 185 ARG A O 1
ATOM 1474 N N . TYR A 1 186 ? -32.181 9.862 -22.330 1.00 78.31 186 TYR A N 1
ATOM 1475 C CA . TYR A 1 186 ? -31.383 8.633 -22.280 1.00 78.31 186 TYR A CA 1
ATOM 1476 C C . TYR A 1 186 ? -29.943 8.855 -21.804 1.00 78.31 186 TYR A C 1
ATOM 1478 O O . TYR A 1 186 ? -29.182 7.895 -21.745 1.00 78.31 186 TYR A O 1
ATOM 1486 N N . ALA A 1 187 ? -29.570 10.084 -21.428 1.00 72.69 187 ALA A N 1
ATOM 1487 C CA . ALA A 1 187 ? -28.203 10.420 -21.023 1.00 72.69 187 ALA A CA 1
ATOM 1488 C C . ALA A 1 187 ? -27.699 9.578 -19.830 1.00 72.69 187 ALA A C 1
ATOM 1490 O O . ALA A 1 187 ? -26.558 9.139 -19.838 1.00 72.69 187 ALA A O 1
ATOM 1491 N N . GLN A 1 188 ? -28.582 9.249 -18.879 1.00 76.12 188 GLN A N 1
ATOM 1492 C CA . GLN A 1 188 ? -28.279 8.447 -17.680 1.00 76.12 188 GLN A CA 1
ATOM 1493 C C . GLN A 1 188 ? -27.787 7.009 -17.944 1.00 76.12 188 GLN A C 1
ATOM 1495 O O . GLN A 1 188 ? -27.341 6.342 -17.018 1.00 76.12 188 GLN A O 1
ATOM 1500 N N . PHE A 1 189 ? -27.907 6.501 -19.175 1.00 71.94 189 PHE A N 1
ATOM 1501 C CA . PHE A 1 189 ? -27.492 5.137 -19.537 1.00 71.94 189 PHE A CA 1
ATOM 1502 C C . PHE A 1 189 ? -26.141 5.078 -20.265 1.00 71.94 189 PHE A C 1
ATOM 1504 O O . PHE A 1 189 ? -25.704 3.989 -20.632 1.00 71.94 189 PHE A O 1
ATOM 1511 N N . TYR A 1 190 ? -25.515 6.230 -20.519 1.00 63.03 190 TYR A N 1
ATOM 1512 C CA . TYR A 1 190 ? -24.293 6.344 -21.321 1.00 63.03 190 TYR A CA 1
ATOM 1513 C C . TYR A 1 190 ? -23.154 7.100 -20.610 1.00 63.03 190 TYR A C 1
ATOM 1515 O O . TYR A 1 190 ? -22.167 7.424 -21.273 1.00 63.03 190 TYR A O 1
ATOM 1523 N N . GLU A 1 191 ? -23.286 7.367 -19.303 1.00 52.31 191 GLU A N 1
ATOM 1524 C CA . GLU A 1 191 ? -22.174 7.799 -18.432 1.00 52.31 191 GLU A CA 1
ATOM 1525 C C . GLU A 1 191 ? -21.268 6.628 -18.027 1.00 52.31 191 GLU A C 1
ATOM 1527 O O . GLU A 1 191 ? -21.798 5.524 -17.756 1.00 52.31 191 GLU A O 1
#